Protein AF-A0A5B9PI38-F1 (afdb_monomer)

Mean predicted aligned error: 13.24 Å

pLDDT: mean 83.21, std 17.52, range [34.56, 98.12]

Structure (mmCIF, N/CA/C/O backbone):
data_AF-A0A5B9PI38-F1
#
_entry.id   AF-A0A5B9PI38-F1
#
loop_
_atom_site.group_PDB
_atom_site.id
_atom_site.type_symbol
_atom_site.label_atom_id
_atom_site.label_alt_id
_atom_site.label_comp_id
_atom_site.label_asym_id
_atom_site.label_entity_id
_atom_site.label_seq_id
_atom_site.pdbx_PDB_ins_code
_atom_site.Cartn_x
_atom_site.Cartn_y
_atom_site.Cartn_z
_atom_site.occupancy
_atom_site.B_iso_or_equiv
_atom_site.auth_seq_id
_atom_site.auth_comp_id
_atom_site.auth_asym_id
_atom_site.auth_atom_id
_atom_site.pdbx_PDB_model_num
ATOM 1 N N . MET A 1 1 ? -40.272 20.169 -59.880 1.00 41.62 1 MET A N 1
ATOM 2 C CA . MET A 1 1 ? -40.019 18.744 -60.187 1.00 41.62 1 MET A CA 1
ATOM 3 C C . MET A 1 1 ? -39.729 18.040 -58.874 1.00 41.62 1 MET A C 1
ATOM 5 O O . MET A 1 1 ? -38.670 18.257 -58.306 1.00 41.62 1 MET A O 1
ATOM 9 N N . GLY A 1 2 ? -40.727 17.345 -58.324 1.00 42.97 2 GLY A N 1
ATOM 10 C CA . GLY A 1 2 ? -40.654 16.730 -56.998 1.00 42.97 2 GLY A CA 1
ATOM 11 C C . GLY A 1 2 ? -40.039 15.335 -57.055 1.00 42.97 2 GLY A C 1
ATOM 12 O O . GLY A 1 2 ? -40.497 14.484 -57.812 1.00 42.97 2 GLY A O 1
ATOM 13 N N . THR A 1 3 ? -39.007 15.114 -56.249 1.00 54.34 3 THR A N 1
ATOM 14 C CA . THR A 1 3 ? -38.411 13.806 -55.970 1.00 54.34 3 THR A CA 1
ATOM 15 C C . THR A 1 3 ? -39.315 13.040 -55.002 1.00 54.34 3 THR A C 1
ATOM 17 O O . THR A 1 3 ? -39.410 13.400 -53.829 1.00 54.34 3 THR A O 1
ATOM 20 N N . SER A 1 4 ? -40.002 12.003 -55.485 1.00 50.06 4 SER A N 1
ATOM 21 C CA . SER A 1 4 ? -40.734 11.061 -54.633 1.00 50.06 4 SER A CA 1
ATOM 22 C C . SER A 1 4 ? -39.751 10.034 -54.074 1.00 50.06 4 SER A C 1
ATOM 24 O O . SER A 1 4 ? -39.164 9.239 -54.807 1.00 50.06 4 SER A O 1
ATOM 26 N N . SER A 1 5 ? -39.544 10.116 -52.763 1.00 52.62 5 SER A N 1
ATOM 27 C CA . SER A 1 5 ? -38.776 9.182 -51.951 1.00 52.62 5 SER A CA 1
ATOM 28 C C . SER A 1 5 ? -39.371 7.775 -52.037 1.00 52.62 5 SER A C 1
ATOM 30 O O . SER A 1 5 ? -40.488 7.535 -51.590 1.00 52.62 5 SER A O 1
ATOM 32 N N . SER A 1 6 ? -38.605 6.835 -52.587 1.00 53.75 6 SER A N 1
ATOM 33 C CA . SER A 1 6 ? -38.888 5.400 -52.511 1.00 53.75 6 SER A CA 1
ATOM 34 C C . SER A 1 6 ? -38.692 4.922 -51.068 1.00 53.75 6 SER A C 1
ATOM 36 O O . SER A 1 6 ? -37.575 4.609 -50.655 1.00 53.75 6 SER A O 1
ATOM 38 N N . GLU A 1 7 ? -39.774 4.871 -50.291 1.00 58.28 7 GLU A N 1
ATOM 39 C CA . GLU A 1 7 ? -39.815 4.177 -49.004 1.00 58.28 7 GLU A CA 1
ATOM 40 C C . GLU A 1 7 ? -39.503 2.685 -49.208 1.00 58.28 7 GLU A C 1
ATOM 42 O O . GLU A 1 7 ? -40.274 1.936 -49.808 1.00 58.28 7 GLU A O 1
ATOM 47 N N . ASN A 1 8 ? -38.354 2.238 -48.699 1.00 61.12 8 ASN A N 1
ATOM 48 C CA . ASN A 1 8 ? -37.943 0.835 -48.697 1.00 61.12 8 ASN A CA 1
ATOM 49 C C . ASN A 1 8 ? -38.864 0.003 -47.783 1.00 61.12 8 ASN A C 1
ATOM 51 O O . ASN A 1 8 ? -38.560 -0.247 -46.614 1.00 61.12 8 ASN A O 1
ATOM 55 N N . ALA A 1 9 ? -40.007 -0.441 -48.307 1.00 73.62 9 ALA A N 1
ATOM 56 C CA . ALA A 1 9 ? -40.928 -1.323 -47.604 1.00 73.62 9 ALA A CA 1
ATOM 57 C C . ALA A 1 9 ? -40.319 -2.732 -47.460 1.00 73.62 9 ALA A C 1
ATOM 59 O O . ALA A 1 9 ? -40.432 -3.584 -48.339 1.00 73.62 9 ALA A O 1
ATOM 60 N N . ILE A 1 10 ? -39.665 -2.986 -46.323 1.00 77.44 10 ILE A N 1
ATOM 61 C CA . ILE A 1 10 ? -39.120 -4.302 -45.954 1.00 77.44 10 ILE A CA 1
ATOM 62 C C . ILE A 1 10 ? -40.232 -5.363 -46.057 1.00 77.44 10 ILE A C 1
ATOM 64 O O . ILE A 1 10 ? -41.288 -5.237 -45.425 1.00 77.44 10 ILE A O 1
ATOM 68 N N . SER A 1 11 ? -39.994 -6.426 -46.828 1.00 85.94 11 SER A N 1
ATOM 69 C CA . SER A 1 11 ? -40.981 -7.483 -47.067 1.00 85.94 11 SER A CA 1
ATOM 70 C C . SER A 1 11 ? -41.353 -8.231 -45.773 1.00 85.94 11 SER A C 1
ATOM 72 O O . SER A 1 11 ? -40.531 -8.429 -44.875 1.00 85.94 11 SER A O 1
ATOM 74 N N . LYS A 1 12 ? -42.615 -8.676 -45.660 1.00 89.19 12 LYS A N 1
ATOM 75 C CA . LYS A 1 12 ? -43.117 -9.465 -44.513 1.00 89.19 12 LYS A CA 1
ATOM 76 C C . LYS A 1 12 ? -42.230 -10.671 -44.134 1.00 89.19 12 LYS A C 1
ATOM 78 O O . LYS A 1 12 ? -42.013 -10.851 -42.935 1.00 89.19 12 LYS A O 1
ATOM 83 N N . PRO A 1 13 ? -41.708 -11.493 -45.073 1.00 90.19 13 PRO A N 1
ATOM 84 C CA . PRO A 1 13 ? -40.823 -12.599 -44.703 1.00 90.19 13 PRO A CA 1
ATOM 85 C C . PRO A 1 13 ? -39.489 -12.109 -44.129 1.00 90.19 13 PRO A C 1
ATOM 87 O O . PRO A 1 13 ? -39.033 -12.657 -43.129 1.00 90.19 13 PRO A O 1
ATOM 90 N N . LEU A 1 14 ? -38.910 -11.036 -44.676 1.00 89.88 14 LEU A N 1
ATOM 91 C CA . LEU A 1 14 ? -37.656 -10.469 -44.175 1.00 89.88 14 LEU A CA 1
ATOM 92 C C . LEU A 1 14 ? -37.810 -9.911 -42.753 1.00 89.88 14 LEU A C 1
ATOM 94 O O . LEU A 1 14 ? -36.950 -10.145 -41.906 1.00 89.88 14 LEU A O 1
ATOM 98 N N . LYS A 1 15 ? -38.942 -9.258 -42.451 1.00 89.50 15 LYS A N 1
ATOM 99 C CA . LYS A 1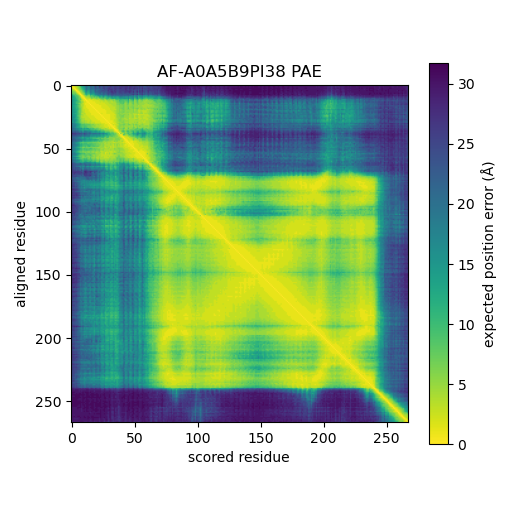 15 ? -39.264 -8.815 -41.082 1.00 89.50 15 LYS A CA 1
ATOM 100 C C . LYS A 1 15 ? -39.306 -9.984 -40.096 1.00 89.50 15 LYS A C 1
ATOM 102 O O . LYS A 1 15 ? -38.756 -9.867 -39.009 1.00 89.50 15 LYS A O 1
ATOM 107 N N . ARG A 1 16 ? -39.908 -11.118 -40.475 1.00 93.50 16 ARG A N 1
ATOM 108 C CA . ARG A 1 16 ? -39.958 -12.315 -39.614 1.00 93.50 16 ARG A CA 1
ATOM 109 C C . ARG A 1 16 ? -38.569 -12.875 -39.338 1.00 93.50 16 ARG A C 1
ATOM 111 O O . ARG A 1 16 ? -38.272 -13.164 -38.186 1.00 93.50 16 ARG A O 1
ATOM 118 N N . VAL A 1 17 ? -37.723 -12.981 -40.365 1.00 94.31 17 VAL A N 1
ATOM 119 C CA . VAL A 1 17 ? -36.338 -13.449 -40.202 1.00 94.31 17 VAL A CA 1
ATOM 120 C C . VAL A 1 17 ? -35.583 -12.539 -39.236 1.00 94.31 17 VAL A C 1
ATOM 122 O O . VAL A 1 17 ? -35.032 -13.030 -38.257 1.00 94.31 17 VAL A O 1
ATOM 125 N N . LEU A 1 18 ? -35.644 -11.219 -39.440 1.00 93.31 18 LEU A N 1
ATOM 126 C CA . LEU A 1 18 ? -35.002 -10.241 -38.556 1.00 93.31 18 LEU A CA 1
ATOM 127 C C . LEU A 1 18 ? -35.501 -10.344 -37.108 1.00 93.31 18 LEU A C 1
ATOM 129 O O . LEU A 1 18 ? -34.689 -10.372 -36.185 1.00 93.31 18 LEU A O 1
ATOM 133 N N . SER A 1 19 ? -36.816 -10.446 -36.893 1.00 93.12 19 SER A N 1
ATOM 134 C CA . SER A 1 19 ? -37.391 -10.608 -35.553 1.00 93.12 19 SER A CA 1
ATOM 135 C C . SER A 1 19 ? -36.956 -11.915 -34.886 1.00 93.12 19 SER A C 1
ATOM 137 O O . SER A 1 19 ? -36.623 -11.903 -33.703 1.00 93.12 19 SER A O 1
ATOM 139 N N . CYS A 1 20 ? -36.914 -13.028 -35.624 1.00 95.25 20 CYS A N 1
ATOM 140 C CA . CYS A 1 20 ? -36.436 -14.308 -35.102 1.00 95.25 20 CYS A CA 1
ATOM 141 C C . CYS A 1 20 ? -34.945 -14.256 -34.748 1.00 95.25 20 CYS A C 1
ATOM 143 O O . CYS A 1 20 ? -34.568 -14.711 -33.671 1.00 95.25 20 CYS A O 1
ATOM 145 N N . THR A 1 21 ? -34.105 -13.669 -35.605 1.00 93.56 21 THR A N 1
ATOM 146 C CA . THR A 1 21 ? -32.671 -13.497 -35.332 1.00 93.56 21 THR A CA 1
ATOM 147 C C . THR A 1 21 ? -32.439 -12.618 -34.105 1.00 93.56 21 THR A C 1
ATOM 149 O O . THR A 1 21 ? -31.635 -12.974 -33.246 1.00 93.56 21 THR A O 1
ATOM 152 N N . LEU A 1 22 ? -33.171 -11.507 -33.978 1.00 92.75 22 LEU A N 1
ATOM 153 C CA . LEU A 1 22 ? -33.072 -10.621 -32.819 1.00 92.75 22 LEU A CA 1
ATOM 154 C C . LEU A 1 22 ? -33.547 -11.312 -31.535 1.00 92.75 22 LEU A C 1
ATOM 156 O O . LEU A 1 22 ? -32.875 -11.228 -30.511 1.00 92.75 22 LEU A O 1
ATOM 160 N N . GLY A 1 23 ? -34.672 -12.030 -31.591 1.00 94.94 23 GLY A N 1
ATOM 161 C CA . GLY A 1 23 ? -35.183 -12.804 -30.460 1.00 94.94 23 GLY A CA 1
ATOM 162 C C . GLY A 1 23 ? -34.205 -13.889 -30.014 1.00 94.94 23 GLY A C 1
ATOM 163 O O . GLY A 1 23 ? -33.941 -14.026 -28.823 1.00 94.94 23 GLY A O 1
ATOM 164 N N . PHE A 1 24 ? -33.599 -14.603 -30.966 1.00 90.75 24 PHE A N 1
ATOM 165 C CA . PHE A 1 24 ? -32.550 -15.580 -30.685 1.00 90.75 24 PHE A CA 1
ATOM 166 C C . PHE A 1 24 ? -31.322 -14.929 -30.037 1.00 90.75 24 PHE A C 1
ATOM 168 O O . PHE A 1 24 ? -30.828 -15.424 -29.027 1.00 90.75 24 PHE A O 1
ATOM 175 N N . TYR A 1 25 ? -30.856 -13.795 -30.564 1.00 88.31 25 TYR A N 1
ATOM 176 C CA . TYR A 1 25 ? -29.731 -13.062 -29.984 1.00 88.31 25 TYR A CA 1
ATOM 177 C C . TYR A 1 25 ? -30.017 -12.609 -28.544 1.00 88.31 25 TYR A C 1
ATOM 179 O O . TYR A 1 25 ? -29.202 -12.848 -27.655 1.00 88.31 25 TYR A O 1
ATOM 187 N N . LEU A 1 26 ? -31.193 -12.022 -28.288 1.00 89.94 26 LEU A N 1
ATOM 188 C CA . LEU A 1 26 ? -31.617 -11.612 -26.944 1.00 89.94 26 LEU A CA 1
ATOM 189 C C . LEU A 1 26 ? -31.713 -12.804 -25.985 1.00 89.94 26 LEU A C 1
ATOM 191 O O . LEU A 1 26 ? -31.271 -12.714 -24.841 1.00 89.94 26 LEU A O 1
ATOM 195 N N . PHE A 1 27 ? -32.238 -13.935 -26.456 1.00 88.75 27 PHE A N 1
ATOM 196 C CA . PHE A 1 27 ? -32.303 -15.168 -25.677 1.00 88.75 27 PHE A CA 1
ATOM 197 C C . PHE A 1 27 ? -30.905 -15.657 -25.269 1.00 88.75 27 PHE A C 1
ATOM 199 O O . PHE A 1 27 ? -30.667 -15.939 -24.095 1.00 88.75 27 PHE A O 1
ATOM 206 N N . VAL A 1 28 ? -29.949 -15.682 -26.204 1.00 85.00 28 VAL A N 1
ATOM 207 C CA . VAL A 1 28 ? -28.549 -16.044 -25.921 1.00 85.00 28 VAL A CA 1
ATOM 208 C C . VAL A 1 28 ? -27.887 -15.042 -24.965 1.00 85.00 28 VAL A C 1
ATOM 210 O O . VAL A 1 28 ? -27.116 -15.441 -24.087 1.00 85.00 28 VAL A O 1
ATOM 213 N N . LEU A 1 29 ? -28.198 -13.752 -25.102 1.00 84.00 29 LEU A N 1
ATOM 214 C CA . LEU A 1 29 ? -27.681 -12.689 -24.241 1.00 84.00 29 LEU A CA 1
ATOM 215 C C . LEU A 1 29 ? -28.144 -12.853 -22.784 1.00 84.00 29 LEU A C 1
ATOM 217 O O . LEU A 1 29 ? -27.328 -12.708 -21.879 1.00 84.00 29 LEU A O 1
ATOM 221 N N . ILE A 1 30 ? -29.406 -13.232 -22.553 1.00 84.69 30 ILE A N 1
ATOM 222 C CA . ILE A 1 30 ? -29.954 -13.508 -21.210 1.00 84.69 30 ILE A CA 1
ATOM 223 C C . ILE A 1 30 ? -29.418 -14.829 -20.639 1.00 84.69 30 ILE A C 1
ATOM 225 O O . ILE A 1 30 ? -29.114 -14.921 -19.447 1.00 84.69 30 ILE A O 1
ATOM 229 N N . LEU A 1 31 ? -29.264 -15.857 -21.479 1.00 82.19 31 LEU A N 1
ATOM 230 C CA . LEU A 1 31 ? -28.760 -17.164 -21.048 1.00 82.19 31 LEU A CA 1
ATOM 231 C C . LEU A 1 31 ? -27.308 -17.133 -20.570 1.00 82.19 31 LEU A C 1
ATOM 233 O O . LEU A 1 31 ? -26.933 -17.943 -19.726 1.00 82.19 31 LEU A O 1
ATOM 237 N N . GLY A 1 32 ? -26.498 -16.208 -21.082 1.00 76.81 32 GLY A N 1
ATOM 238 C CA . GLY A 1 32 ? -25.101 -16.054 -20.680 1.00 76.81 32 GLY A CA 1
ATOM 239 C C . GLY A 1 32 ? -24.921 -15.899 -19.172 1.00 76.81 32 GLY A C 1
ATOM 240 O O . GLY A 1 32 ? -24.351 -16.794 -18.544 1.00 76.81 32 GLY A O 1
ATOM 241 N N . PRO A 1 33 ? -25.442 -14.811 -18.573 1.00 73.38 33 PRO A N 1
ATOM 242 C CA . PRO A 1 33 ? -25.420 -14.601 -17.128 1.00 73.38 33 PRO A CA 1
ATOM 243 C C . PRO A 1 33 ? -26.024 -15.760 -16.325 1.00 73.38 33 PRO A C 1
ATOM 245 O O . PRO A 1 33 ? -25.473 -16.131 -15.293 1.00 73.38 33 PRO A O 1
ATOM 248 N N . LEU A 1 34 ? -27.111 -16.370 -16.813 1.00 73.69 34 LEU A N 1
ATOM 249 C CA . LEU A 1 34 ? -27.779 -17.497 -16.146 1.00 73.69 34 LEU A CA 1
ATOM 250 C C . LEU A 1 34 ? -26.961 -18.797 -16.170 1.00 73.69 34 LEU A C 1
ATOM 252 O O . LEU A 1 34 ? -27.129 -19.643 -15.298 1.00 73.69 34 LEU A O 1
ATOM 256 N N . SER A 1 35 ? -26.078 -18.967 -17.154 1.00 70.56 35 SER A N 1
ATOM 257 C CA . SER A 1 35 ? -25.184 -20.127 -17.260 1.00 70.56 35 SER A CA 1
ATOM 258 C C . SER A 1 35 ? -23.919 -20.011 -16.399 1.00 70.56 35 SER A C 1
ATOM 260 O O . SER A 1 35 ? -23.109 -20.936 -16.371 1.00 70.56 35 SER A O 1
ATOM 262 N N . ASN A 1 36 ? -23.735 -18.891 -15.691 1.00 68.88 36 ASN A N 1
ATOM 263 C CA . ASN A 1 36 ? -22.571 -18.665 -14.844 1.00 68.88 36 ASN A CA 1
ATOM 264 C C . ASN A 1 36 ? -22.614 -19.574 -13.595 1.00 68.88 36 ASN A C 1
ATOM 266 O O . ASN A 1 36 ? -23.593 -19.520 -12.846 1.00 68.88 36 ASN A O 1
ATOM 270 N N . PRO A 1 37 ? -21.565 -20.370 -13.308 1.00 61.88 37 PRO A N 1
ATOM 271 C CA . PRO A 1 37 ? -21.565 -21.352 -12.216 1.00 61.88 37 PRO A CA 1
ATOM 272 C C . PRO A 1 37 ? -21.645 -20.789 -10.787 1.00 61.88 37 PRO A C 1
ATOM 274 O O . PRO A 1 37 ? -21.687 -21.568 -9.841 1.00 61.88 37 PRO A O 1
ATOM 277 N N . VAL A 1 38 ? -21.698 -19.467 -10.599 1.00 58.19 38 VAL A N 1
ATOM 278 C CA . VAL A 1 38 ? -21.694 -18.815 -9.274 1.00 58.19 38 VAL A CA 1
ATOM 279 C C . VAL A 1 38 ? -22.973 -19.096 -8.459 1.00 58.19 38 VAL A C 1
ATOM 281 O O . VAL A 1 38 ? -22.940 -19.010 -7.238 1.00 58.19 38 VAL A O 1
ATOM 284 N N . GLY A 1 39 ? -24.095 -19.448 -9.104 1.00 58.12 39 GLY A N 1
ATOM 285 C CA . GLY A 1 39 ? -25.385 -19.657 -8.425 1.00 58.12 39 GLY A CA 1
ATOM 286 C C . GLY A 1 39 ? -25.700 -21.103 -8.006 1.00 58.12 39 GLY A C 1
ATOM 287 O O . GLY A 1 39 ? -26.134 -21.323 -6.879 1.00 58.12 39 GLY A O 1
ATOM 288 N N . SER A 1 40 ? -25.528 -22.096 -8.898 1.00 60.88 40 SER A N 1
ATOM 289 C CA . SER A 1 40 ? -25.737 -23.532 -8.598 1.00 60.88 40 SER A CA 1
ATOM 290 C C . SER A 1 40 ? -25.124 -24.455 -9.660 1.00 60.88 40 SER A C 1
ATOM 292 O O . SER A 1 40 ? -25.392 -24.313 -10.853 1.00 60.88 40 SER A O 1
ATOM 294 N N . GLU A 1 41 ? -24.317 -25.438 -9.262 1.00 62.41 41 GLU A N 1
ATOM 295 C CA . GLU A 1 41 ? -23.576 -26.284 -10.212 1.00 62.41 41 GLU A CA 1
ATOM 296 C C . GLU A 1 41 ? -24.480 -27.243 -11.014 1.00 62.41 41 GLU A C 1
ATOM 298 O O . GLU A 1 41 ? -24.218 -27.524 -12.184 1.00 62.41 41 GLU A O 1
ATOM 303 N N . SER A 1 42 ? -25.586 -27.705 -10.423 1.00 73.00 42 SER A N 1
ATOM 304 C CA . SER A 1 42 ? -26.501 -28.682 -11.031 1.00 73.00 42 SER A CA 1
ATOM 305 C C . SER A 1 42 ? -27.304 -28.125 -12.211 1.00 73.00 42 SER A C 1
ATOM 307 O O . SER A 1 42 ? -27.538 -28.844 -13.182 1.00 73.00 42 SER A O 1
ATOM 309 N N . LEU A 1 43 ? -27.695 -26.847 -12.164 1.00 65.31 43 LEU A N 1
ATOM 310 C CA . LEU A 1 43 ? -28.482 -26.201 -13.220 1.00 65.31 43 LEU A CA 1
ATOM 311 C C . LEU A 1 43 ? -27.601 -25.496 -14.257 1.00 65.31 43 LEU A C 1
ATOM 313 O O . LEU A 1 43 ? -27.876 -25.533 -15.457 1.00 65.31 43 LEU A O 1
ATOM 317 N N . THR A 1 44 ? -26.528 -24.854 -13.803 1.00 73.94 44 THR A N 1
ATOM 318 C CA . THR A 1 44 ? -25.702 -23.991 -14.659 1.00 73.94 44 THR A CA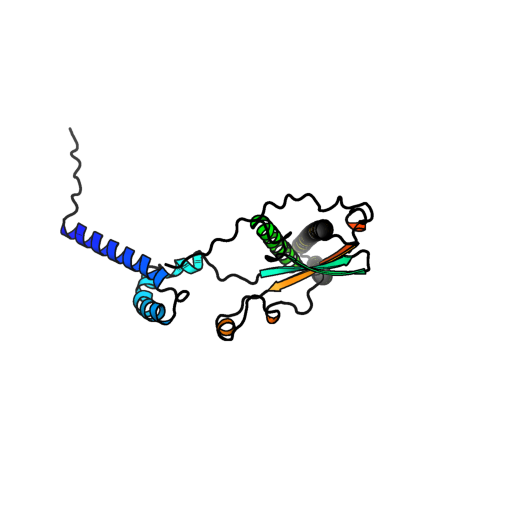 1
ATOM 319 C C . THR A 1 44 ? -24.760 -24.795 -15.552 1.00 73.94 44 THR A C 1
ATOM 321 O O . THR A 1 44 ? -24.526 -24.408 -16.694 1.00 73.94 44 THR A O 1
ATOM 324 N N . ARG A 1 45 ? -24.266 -25.956 -15.100 1.00 74.25 45 ARG A N 1
ATOM 325 C CA . ARG A 1 45 ? -23.267 -26.760 -15.825 1.00 74.25 45 ARG A CA 1
ATOM 326 C C . ARG A 1 45 ? -23.797 -27.383 -17.132 1.00 74.25 45 ARG A C 1
ATOM 328 O O . ARG A 1 45 ? -23.100 -27.273 -18.146 1.00 74.25 45 ARG A O 1
ATOM 335 N N . PRO A 1 46 ? -25.013 -27.971 -17.193 1.00 81.81 46 PRO A N 1
ATOM 336 C CA . PRO A 1 46 ? -25.601 -28.428 -18.459 1.00 81.81 46 PRO A CA 1
ATOM 337 C C . PRO A 1 46 ? -25.899 -27.271 -19.420 1.00 81.81 46 PRO A C 1
ATOM 339 O O . PRO A 1 46 ? -25.654 -27.371 -20.627 1.00 81.81 46 PRO A O 1
ATOM 342 N N . LEU A 1 47 ? -26.386 -26.151 -18.879 1.00 76.88 47 LEU A N 1
ATOM 343 C CA . LEU A 1 47 ? -26.720 -24.956 -19.647 1.00 76.88 47 LEU A CA 1
ATOM 344 C C . LEU A 1 47 ? -25.466 -24.324 -20.267 1.00 76.88 47 LEU A C 1
ATOM 346 O O . LEU A 1 47 ? -25.432 -24.072 -21.470 1.00 76.88 47 LEU A O 1
ATOM 350 N N . ALA A 1 48 ? -24.397 -24.176 -19.483 1.00 76.56 48 ALA A N 1
ATOM 351 C CA . ALA A 1 48 ? -23.102 -23.674 -19.931 1.00 76.56 48 ALA A CA 1
ATOM 352 C C . ALA A 1 48 ? -22.475 -24.566 -21.012 1.00 76.56 48 ALA A C 1
ATOM 354 O O . ALA A 1 48 ? -21.945 -24.059 -22.000 1.00 76.56 48 ALA A O 1
ATOM 355 N N . LYS A 1 49 ? -22.579 -25.898 -20.880 1.00 82.81 49 LYS A N 1
ATOM 356 C CA . LYS A 1 49 ? -22.082 -26.841 -21.898 1.00 82.81 49 LYS A CA 1
ATOM 357 C C . LYS A 1 49 ? -22.811 -26.679 -23.235 1.00 82.81 49 LYS A C 1
ATOM 359 O O . LYS A 1 49 ? -22.185 -26.779 -24.288 1.00 82.81 49 LYS A O 1
ATOM 364 N N . THR A 1 50 ? -24.115 -26.416 -23.182 1.00 84.19 50 THR A N 1
ATOM 365 C CA . THR A 1 50 ? -24.980 -26.316 -24.366 1.00 84.19 50 THR A CA 1
ATOM 366 C C . THR A 1 50 ? -24.840 -24.957 -25.057 1.00 84.19 50 THR A C 1
ATOM 368 O O . THR A 1 50 ? -24.710 -24.886 -26.276 1.00 84.19 50 THR A O 1
ATOM 371 N N . VAL A 1 51 ? -24.818 -23.870 -24.282 1.00 82.62 51 VAL A N 1
ATOM 372 C CA . VAL A 1 51 ? -24.802 -22.484 -24.786 1.00 82.62 51 VAL A CA 1
ATOM 373 C C . VAL A 1 51 ? -23.375 -21.983 -25.060 1.00 82.62 51 VAL A C 1
ATOM 375 O O . VAL A 1 51 ? -23.172 -21.095 -25.889 1.00 82.62 51 VAL A O 1
ATOM 378 N N . GLY A 1 52 ? -22.363 -22.583 -24.427 1.00 81.00 52 GLY A N 1
ATOM 379 C CA . GLY A 1 52 ? -20.960 -22.166 -24.491 1.00 81.00 52 GLY A CA 1
ATOM 380 C C . GLY A 1 52 ? -20.356 -22.026 -25.899 1.00 81.00 52 GLY A C 1
ATOM 381 O O . GLY A 1 52 ? -19.621 -21.065 -26.133 1.00 81.00 52 GLY A O 1
ATOM 382 N N . PRO A 1 53 ? -20.619 -22.923 -26.871 1.00 86.44 53 PRO A N 1
ATOM 383 C CA . PRO A 1 53 ? -20.152 -22.740 -28.249 1.00 86.44 53 PRO A CA 1
ATOM 384 C C . PRO A 1 53 ? -20.720 -21.478 -28.917 1.00 86.44 53 PRO A C 1
ATOM 386 O O . PRO A 1 53 ? -19.967 -20.726 -29.531 1.00 86.44 53 PRO A O 1
ATOM 389 N N . ILE A 1 54 ? -22.018 -21.209 -28.738 1.00 84.50 54 ILE A N 1
ATOM 390 C CA . ILE A 1 54 ? -22.703 -20.040 -29.316 1.00 84.50 54 ILE A CA 1
ATOM 391 C C . ILE A 1 54 ? -22.196 -18.755 -28.653 1.00 84.50 54 ILE A C 1
ATOM 393 O O . ILE A 1 54 ? -21.893 -17.777 -29.332 1.00 84.50 54 ILE A O 1
ATOM 397 N N . HIS A 1 55 ? -22.026 -18.776 -27.330 1.00 81.50 55 HIS A N 1
ATOM 398 C CA . HIS A 1 55 ? -21.472 -17.657 -26.563 1.00 81.50 55 HIS A CA 1
ATOM 399 C C . HIS A 1 55 ? -20.057 -17.276 -27.000 1.00 81.50 55 HIS A C 1
ATOM 401 O O . HIS A 1 55 ? -19.744 -16.090 -27.092 1.00 81.50 55 HIS A O 1
ATOM 407 N N . ARG A 1 56 ? -19.215 -18.269 -27.310 1.00 82.50 56 ARG A N 1
ATOM 408 C CA . ARG A 1 56 ? -17.866 -18.043 -27.848 1.00 82.50 56 ARG A CA 1
ATOM 409 C C . ARG A 1 56 ? -17.903 -17.484 -29.267 1.00 82.50 56 ARG A C 1
ATOM 411 O O . ARG A 1 56 ? -17.182 -16.533 -29.544 1.00 82.50 56 ARG A O 1
ATOM 418 N N . ALA A 1 57 ? -18.762 -18.024 -30.132 1.00 85.69 57 ALA A N 1
ATOM 419 C CA . ALA A 1 57 ? -18.908 -17.551 -31.508 1.00 85.69 57 ALA A CA 1
ATOM 420 C C . ALA A 1 57 ? -19.408 -16.096 -31.588 1.00 85.69 57 ALA A C 1
ATOM 422 O O . ALA A 1 57 ? -18.952 -15.339 -32.437 1.00 85.69 57 ALA A O 1
ATOM 423 N N . LEU A 1 58 ? -20.307 -15.696 -30.682 1.00 85.00 58 LEU A N 1
ATOM 424 C CA . LEU A 1 58 ? -20.850 -14.333 -30.599 1.00 85.00 58 LEU A CA 1
ATOM 425 C C . LEU A 1 58 ? -20.045 -13.399 -29.681 1.00 85.00 58 LEU A C 1
ATOM 427 O O . LEU A 1 58 ? -20.440 -12.255 -29.480 1.00 85.00 58 LEU A O 1
ATOM 431 N N . PHE A 1 59 ? -18.942 -13.877 -29.098 1.00 77.56 59 PHE A N 1
ATOM 432 C CA . PHE A 1 59 ? -18.105 -13.117 -28.164 1.00 77.56 59 PHE A CA 1
ATOM 433 C C . PHE A 1 59 ? -18.848 -12.602 -26.905 1.00 77.56 59 PHE A C 1
ATOM 435 O O . PHE A 1 59 ? -18.422 -11.645 -26.260 1.00 77.56 59 PHE A O 1
ATOM 442 N N . LEU A 1 60 ? -19.938 -13.265 -26.501 1.00 76.94 60 LEU A N 1
ATOM 443 C CA . LEU A 1 60 ? -20.797 -12.868 -25.371 1.00 76.94 60 LEU A CA 1
ATOM 444 C C . LEU A 1 60 ? -20.310 -13.395 -24.005 1.00 76.94 60 LEU A C 1
ATOM 446 O O . LEU A 1 60 ? -20.769 -12.932 -22.963 1.00 76.94 60 LEU A O 1
ATOM 450 N N . GLY A 1 61 ? -19.344 -14.319 -23.989 1.00 68.88 61 GLY A N 1
ATOM 451 C CA . GLY A 1 61 ? -18.846 -14.979 -22.771 1.00 68.88 61 GLY A CA 1
ATOM 452 C C . GLY A 1 61 ? -17.957 -14.129 -21.848 1.00 68.88 61 GLY A C 1
ATOM 453 O O . GLY A 1 61 ? -17.459 -14.638 -20.847 1.00 68.88 61 GLY A O 1
ATOM 454 N N . HIS A 1 62 ? -17.728 -12.851 -22.164 1.00 63.50 62 HIS A N 1
ATOM 455 C CA . HIS A 1 62 ? -16.781 -11.985 -21.444 1.00 63.50 62 HIS A CA 1
ATOM 456 C C . HIS A 1 62 ? -17.439 -11.124 -20.356 1.00 63.50 62 HIS A C 1
ATOM 458 O O . HIS A 1 62 ? -16.741 -10.613 -19.482 1.00 63.50 62 HIS A O 1
ATOM 464 N N . GLY A 1 63 ? -18.770 -10.967 -20.384 1.00 58.56 63 GLY A N 1
ATOM 465 C CA . GLY A 1 63 ? -19.479 -9.950 -19.597 1.00 58.56 63 GLY A CA 1
ATOM 466 C C . GLY A 1 63 ? -19.218 -10.020 -18.090 1.00 58.56 63 GLY A C 1
ATOM 467 O O . GLY A 1 63 ? -18.967 -8.997 -17.467 1.00 58.56 63 GLY A O 1
ATOM 468 N N . TYR A 1 64 ? -19.185 -11.214 -17.493 1.00 53.53 64 TYR A N 1
ATOM 469 C CA . TYR A 1 64 ? -18.996 -11.335 -16.042 1.00 53.53 64 TYR A CA 1
ATOM 470 C C . TYR A 1 64 ? -17.560 -11.015 -15.581 1.00 53.53 64 TYR A C 1
ATOM 472 O O . TYR A 1 64 ? -17.384 -10.339 -14.571 1.00 53.53 64 TYR A O 1
ATOM 480 N N . ARG A 1 65 ? -1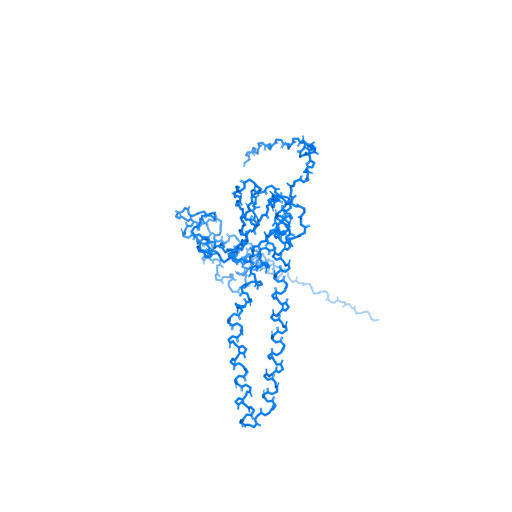6.527 -11.404 -16.350 1.00 53.75 65 ARG A N 1
ATOM 481 C CA . ARG A 1 65 ? -15.126 -11.045 -16.033 1.00 53.75 65 ARG A CA 1
ATOM 482 C C . ARG A 1 65 ? -14.860 -9.543 -16.168 1.00 53.75 65 ARG A C 1
ATOM 484 O O . ARG A 1 65 ? -13.929 -9.055 -15.540 1.00 53.75 65 ARG A O 1
ATOM 491 N N . PHE A 1 66 ? -15.663 -8.826 -16.959 1.00 54.16 66 PHE A N 1
ATOM 492 C CA . PHE A 1 66 ? -15.568 -7.370 -17.095 1.00 54.16 66 PHE A CA 1
ATOM 493 C C . PHE A 1 66 ? -16.088 -6.612 -15.865 1.00 54.16 66 PHE A C 1
ATOM 495 O O . PHE A 1 66 ? -15.528 -5.574 -15.529 1.00 54.16 66 PHE A O 1
ATOM 502 N N . PHE A 1 67 ? -17.130 -7.112 -15.188 1.00 55.69 67 PHE A N 1
ATOM 503 C CA . PHE A 1 67 ? -17.767 -6.400 -14.065 1.00 55.69 67 PHE A CA 1
ATOM 504 C C . PHE A 1 67 ? -17.338 -6.891 -12.679 1.00 55.69 67 PHE A C 1
ATOM 506 O O . PHE A 1 67 ? -17.521 -6.175 -11.698 1.00 55.69 67 PHE A O 1
ATOM 513 N N . ALA A 1 68 ? -16.752 -8.084 -12.592 1.00 59.97 68 ALA A N 1
ATOM 514 C CA . ALA A 1 68 ? -16.158 -8.612 -11.372 1.00 59.97 68 ALA A CA 1
ATOM 515 C C . ALA A 1 68 ? -14.852 -9.340 -11.726 1.00 59.97 68 ALA A C 1
ATOM 517 O O . ALA A 1 68 ? -14.834 -10.575 -11.778 1.00 59.97 68 ALA A O 1
ATOM 518 N N . PRO A 1 69 ? -13.757 -8.608 -12.030 1.00 57.50 69 PRO A N 1
ATOM 519 C CA . PRO A 1 69 ? -12.440 -9.231 -12.045 1.00 57.50 69 PRO A CA 1
ATOM 520 C C . PRO A 1 69 ? -12.246 -9.969 -10.718 1.00 57.50 69 PRO A C 1
ATOM 522 O O . PRO A 1 69 ? -12.724 -9.501 -9.682 1.00 57.50 69 PRO A O 1
ATOM 525 N N . ASN A 1 70 ? -11.606 -11.143 -10.765 1.00 61.06 70 ASN A N 1
ATOM 526 C CA . ASN A 1 70 ? -11.328 -11.917 -9.557 1.00 61.06 70 ASN A CA 1
ATOM 527 C C . ASN A 1 70 ? -10.700 -10.970 -8.530 1.00 61.06 70 ASN A C 1
ATOM 529 O O . ASN A 1 70 ? -9.660 -10.385 -8.850 1.00 61.06 70 ASN A O 1
ATOM 533 N N . PRO A 1 71 ? -11.340 -10.761 -7.365 1.00 72.00 71 PRO A N 1
ATOM 534 C CA . PRO A 1 71 ? -10.798 -9.844 -6.386 1.00 72.00 71 PRO A CA 1
ATOM 535 C C . PRO A 1 71 ? -9.398 -10.334 -6.021 1.00 72.00 71 PRO A C 1
ATOM 537 O O . PRO A 1 71 ? -9.183 -11.533 -5.831 1.00 72.00 71 PRO A O 1
ATOM 540 N N . GLY A 1 72 ? -8.440 -9.413 -6.033 1.00 76.75 72 GLY A N 1
ATOM 541 C CA . GLY A 1 72 ? -7.104 -9.692 -5.534 1.00 76.75 72 GLY A CA 1
ATOM 542 C C . GLY A 1 72 ? -7.113 -9.807 -4.008 1.00 76.75 72 GLY A C 1
ATOM 543 O O . GLY A 1 72 ? -8.139 -9.540 -3.372 1.00 76.75 72 GLY A O 1
ATOM 544 N N . PRO A 1 73 ? -5.977 -10.189 -3.417 1.00 87.12 73 PRO A N 1
ATOM 545 C CA . PRO A 1 73 ? -5.771 -10.100 -1.979 1.00 87.12 73 PRO A CA 1
ATOM 546 C C . PRO A 1 73 ? -6.071 -8.689 -1.454 1.00 87.12 73 PRO A C 1
ATOM 548 O O . PRO A 1 73 ? -5.943 -7.703 -2.180 1.00 87.12 73 PRO A O 1
ATOM 551 N N . SER A 1 74 ? -6.511 -8.596 -0.201 1.00 89.12 74 SER A N 1
ATOM 552 C CA . SER A 1 74 ? -6.805 -7.311 0.446 1.00 89.12 74 SER A CA 1
ATOM 553 C C . SER A 1 74 ? -5.683 -6.904 1.387 1.00 89.12 74 SER A C 1
ATOM 555 O O . SER A 1 74 ? -5.190 -7.754 2.133 1.00 89.12 74 SER A O 1
ATOM 557 N N . HIS A 1 75 ? -5.354 -5.617 1.441 1.00 93.50 75 HIS A N 1
ATOM 558 C CA . HIS A 1 75 ? -4.260 -5.123 2.271 1.00 93.50 75 HIS A CA 1
ATOM 559 C C . HIS A 1 75 ? -4.768 -4.511 3.574 1.00 93.50 75 HIS A C 1
ATOM 561 O O . HIS A 1 75 ? -5.740 -3.750 3.610 1.00 93.50 75 HIS A O 1
ATOM 567 N N . LEU A 1 76 ? -4.097 -4.864 4.664 1.00 94.25 76 LEU A N 1
ATOM 568 C CA . LEU A 1 76 ? -4.445 -4.508 6.029 1.00 94.25 76 LEU A CA 1
ATOM 569 C C . LEU A 1 76 ? -3.265 -3.789 6.673 1.00 94.25 76 LEU A C 1
ATOM 571 O O . LEU A 1 76 ? -2.131 -4.250 6.570 1.00 94.25 76 LEU A O 1
ATOM 575 N N . VAL A 1 77 ? -3.537 -2.712 7.404 1.00 95.44 77 VAL A N 1
ATOM 576 C CA . VAL A 1 77 ? -2.569 -2.143 8.345 1.00 95.44 77 VAL A CA 1
ATOM 577 C C . VAL A 1 77 ? -2.981 -2.575 9.744 1.00 95.44 77 VAL A C 1
ATOM 579 O O . VAL A 1 77 ? -4.044 -2.194 10.226 1.00 95.44 77 VAL A O 1
ATOM 582 N N . GLU A 1 78 ? -2.162 -3.397 10.387 1.00 95.62 78 GLU A N 1
ATOM 583 C CA . GLU A 1 78 ? -2.323 -3.750 11.795 1.00 95.62 78 GLU A CA 1
ATOM 584 C C . GLU A 1 78 ? -1.652 -2.693 12.663 1.00 95.62 78 GLU A C 1
ATOM 586 O O . GLU A 1 78 ? -0.610 -2.144 12.303 1.00 95.62 78 GLU A O 1
ATOM 591 N N . PHE A 1 79 ? -2.234 -2.421 13.824 1.00 96.31 79 PHE A N 1
ATOM 592 C CA . PHE A 1 79 ? -1.672 -1.478 14.774 1.00 96.31 79 PHE A CA 1
ATOM 593 C C . PHE A 1 79 ? -1.659 -2.037 16.191 1.00 96.31 79 PHE A C 1
ATOM 595 O O . PHE A 1 79 ? -2.533 -2.810 16.592 1.00 96.31 79 PHE A O 1
ATOM 602 N N . GLN A 1 80 ? -0.657 -1.617 16.955 1.00 97.44 80 GLN A N 1
ATOM 603 C CA . GLN A 1 80 ? -0.553 -1.858 18.388 1.00 97.44 80 GLN A CA 1
ATOM 604 C C . GLN A 1 80 ? -0.365 -0.518 19.087 1.00 97.44 80 GLN A C 1
ATOM 606 O O . GLN A 1 80 ? 0.569 0.216 18.776 1.00 97.44 80 GLN A O 1
ATOM 611 N N . ILE A 1 81 ? -1.263 -0.191 20.008 1.00 97.06 81 ILE A N 1
ATOM 612 C CA . ILE A 1 81 ? -1.243 1.052 20.774 1.00 97.06 81 ILE A CA 1
ATOM 613 C C . ILE A 1 81 ? -0.898 0.722 22.218 1.00 97.06 81 ILE A C 1
ATOM 615 O O . ILE A 1 81 ? -1.595 -0.063 22.859 1.00 97.06 81 ILE A O 1
ATOM 619 N N . THR A 1 82 ? 0.163 1.337 22.733 1.00 97.31 82 THR A N 1
ATOM 620 C CA . THR A 1 82 ? 0.513 1.299 24.153 1.00 97.31 82 THR A CA 1
ATOM 621 C C . THR A 1 82 ? -0.180 2.451 24.870 1.00 97.31 82 THR A C 1
ATOM 623 O O . THR A 1 82 ? 0.028 3.623 24.544 1.00 97.31 82 THR A O 1
ATOM 626 N N . MET A 1 83 ? -1.003 2.119 25.855 1.00 95.38 83 MET A N 1
ATOM 627 C CA . MET A 1 83 ? -1.739 3.063 26.688 1.00 95.3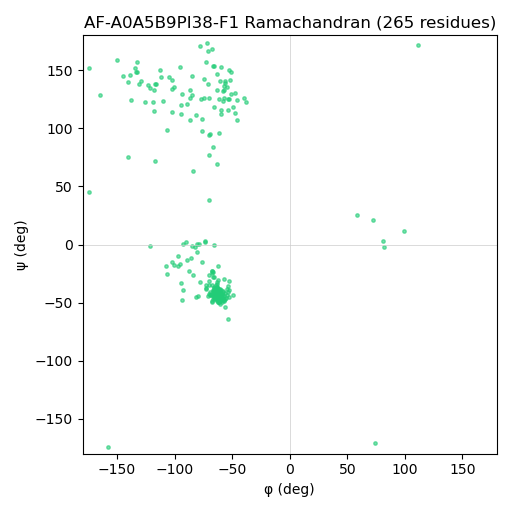8 83 MET A CA 1
ATOM 628 C C . MET A 1 83 ? -0.840 3.682 27.768 1.00 95.38 83 MET A C 1
ATOM 630 O O . MET A 1 83 ? 0.304 3.270 27.962 1.00 95.38 83 MET A O 1
ATOM 634 N N . ALA A 1 84 ? -1.337 4.704 28.470 1.00 92.94 84 ALA A N 1
ATOM 635 C CA . ALA A 1 84 ? -0.586 5.363 29.545 1.00 92.94 84 ALA A CA 1
ATOM 636 C C . ALA A 1 84 ? -0.344 4.446 30.760 1.00 92.94 84 ALA A C 1
ATOM 638 O O . ALA A 1 84 ? 0.659 4.595 31.451 1.00 92.94 84 ALA A O 1
ATOM 639 N N . ASP A 1 85 ? -1.233 3.477 30.987 1.00 92.88 85 ASP A N 1
ATOM 640 C CA . ASP A 1 85 ? -1.112 2.444 32.024 1.00 92.88 85 ASP A CA 1
ATOM 641 C C . ASP A 1 85 ? -0.189 1.276 31.617 1.00 92.88 85 ASP A C 1
ATOM 643 O O . ASP A 1 85 ? -0.002 0.332 32.382 1.00 92.88 85 ASP A O 1
ATOM 647 N N . GLY A 1 86 ? 0.393 1.329 30.413 1.00 93.88 86 GLY A N 1
ATOM 648 C CA . GLY A 1 86 ? 1.240 0.279 29.849 1.00 93.88 86 GLY A CA 1
ATOM 649 C C . GLY A 1 86 ? 0.478 -0.880 29.200 1.00 93.88 86 GLY A C 1
ATOM 650 O O . GLY A 1 86 ? 1.115 -1.767 28.630 1.00 93.88 86 GLY A O 1
ATOM 651 N N . SER A 1 87 ? -0.859 -0.886 29.234 1.00 95.50 87 SER A N 1
ATOM 652 C CA . SER A 1 87 ? -1.655 -1.877 28.506 1.00 95.50 87 SER A CA 1
ATOM 653 C C . SER A 1 87 ? -1.510 -1.700 26.990 1.00 95.50 87 SER A C 1
ATOM 655 O O . SER A 1 87 ? -1.195 -0.616 26.493 1.00 95.50 87 SER A O 1
ATOM 657 N N . VAL A 1 88 ? -1.707 -2.783 26.232 1.00 96.38 88 VAL A N 1
ATOM 658 C CA . VAL A 1 88 ? -1.573 -2.775 24.768 1.00 96.38 88 VAL A CA 1
ATOM 659 C C . VAL A 1 88 ? -2.898 -3.143 24.122 1.00 96.38 88 VAL A C 1
ATOM 661 O O . VAL A 1 88 ? -3.423 -4.233 24.345 1.00 96.38 88 VAL A O 1
ATOM 664 N N . THR A 1 89 ? -3.403 -2.253 23.273 1.00 94.12 89 THR A N 1
ATOM 665 C CA . THR A 1 89 ? -4.578 -2.499 22.431 1.00 94.12 89 THR A CA 1
ATOM 666 C C . THR A 1 89 ? -4.131 -2.792 21.008 1.00 94.12 89 THR A C 1
ATOM 668 O O . THR A 1 89 ? -3.286 -2.088 20.461 1.00 94.12 89 THR A O 1
ATOM 671 N N . LYS A 1 90 ? -4.693 -3.838 20.401 1.00 95.00 90 LYS A N 1
ATOM 672 C CA . LYS A 1 90 ? -4.403 -4.226 19.018 1.00 95.00 90 LYS A CA 1
ATOM 673 C C . LYS A 1 90 ? -5.627 -4.000 18.150 1.00 95.00 90 LYS A C 1
ATOM 675 O O . LYS A 1 90 ? -6.744 -4.256 18.589 1.00 95.00 90 LYS A O 1
ATOM 680 N N . GLY A 1 91 ? -5.402 -3.594 16.913 1.00 93.50 91 GLY A N 1
ATOM 681 C CA . GLY A 1 91 ? -6.456 -3.449 15.923 1.00 93.50 91 GLY A CA 1
ATOM 682 C C . GLY A 1 91 ? -5.902 -3.501 14.512 1.00 93.50 91 GLY A C 1
ATOM 683 O O . GLY A 1 91 ? -4.723 -3.788 14.290 1.00 93.50 91 GLY A O 1
ATOM 684 N N . ARG A 1 92 ? -6.776 -3.260 13.541 1.00 93.94 92 ARG A N 1
ATOM 685 C CA . ARG A 1 92 ? -6.418 -3.233 12.126 1.00 93.94 92 ARG A CA 1
ATOM 686 C C . ARG A 1 92 ? -7.316 -2.275 11.365 1.00 93.94 92 ARG A C 1
ATOM 688 O O . ARG A 1 92 ? -8.434 -2.006 11.785 1.00 93.94 92 ARG A O 1
ATOM 695 N N . ILE A 1 93 ? -6.837 -1.8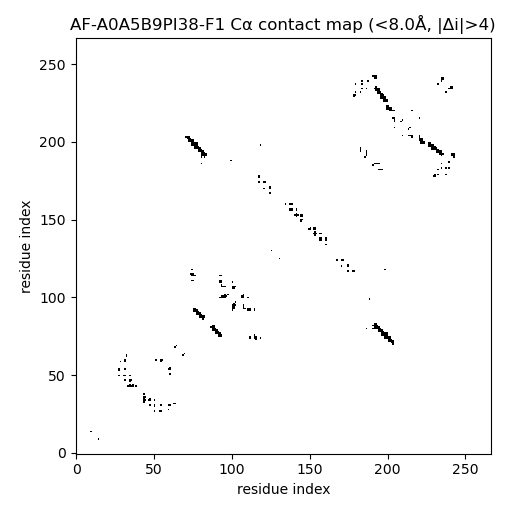26 10.217 1.00 94.12 93 ILE A N 1
ATOM 696 C CA . ILE A 1 93 ? -7.617 -1.080 9.240 1.00 94.12 93 ILE A CA 1
ATOM 697 C C . ILE A 1 93 ? -7.454 -1.713 7.850 1.00 94.12 93 ILE A C 1
ATOM 699 O O . ILE A 1 93 ? -6.350 -2.125 7.486 1.00 94.12 93 ILE A O 1
ATOM 703 N N . PRO A 1 94 ? -8.532 -1.782 7.060 1.00 92.44 94 PRO A N 1
ATOM 704 C CA . PRO A 1 94 ? -9.906 -1.496 7.462 1.00 92.44 94 PRO A CA 1
ATOM 705 C C . PRO A 1 94 ? -10.496 -2.631 8.321 1.00 92.44 94 PRO A C 1
ATOM 707 O O . PRO A 1 94 ? -10.283 -3.811 8.035 1.00 92.44 94 PRO A O 1
ATOM 710 N N . ASP A 1 95 ? -11.300 -2.285 9.326 1.00 90.00 95 ASP A N 1
ATOM 711 C CA . ASP A 1 95 ? -12.120 -3.244 10.073 1.00 90.00 95 ASP A CA 1
ATOM 712 C C . ASP A 1 95 ? -13.598 -2.853 9.966 1.00 90.00 95 ASP A C 1
ATOM 714 O O . ASP A 1 95 ? -13.940 -1.680 10.046 1.00 90.00 95 ASP A O 1
ATOM 718 N N . ARG A 1 96 ? -14.480 -3.824 9.703 1.00 84.50 96 ARG A N 1
ATOM 719 C CA . ARG A 1 96 ? -15.928 -3.575 9.589 1.00 84.50 96 ARG A CA 1
ATOM 720 C C . ARG A 1 96 ? -16.624 -3.568 10.939 1.00 84.50 96 ARG A C 1
ATOM 722 O O . ARG A 1 96 ? -17.684 -2.956 11.043 1.00 84.50 96 ARG A O 1
ATOM 729 N N . ASP A 1 97 ? -16.057 -4.274 11.909 1.00 85.62 97 ASP A N 1
ATOM 730 C CA . ASP A 1 97 ? -16.673 -4.480 13.218 1.00 85.62 97 ASP A CA 1
ATOM 731 C C . ASP A 1 97 ? -16.280 -3.365 14.202 1.00 85.62 97 ASP A C 1
ATOM 733 O O . ASP A 1 97 ? -16.914 -3.190 15.241 1.00 85.62 97 ASP A O 1
ATOM 737 N N . ASP A 1 98 ? -15.267 -2.570 13.855 1.00 84.06 98 ASP A N 1
ATOM 738 C CA . ASP A 1 98 ? -14.853 -1.397 14.612 1.00 84.06 98 ASP A CA 1
ATOM 739 C C . ASP A 1 98 ? -15.812 -0.218 14.360 1.00 84.06 98 ASP A C 1
ATOM 741 O O . ASP A 1 98 ? -16.043 0.197 13.224 1.00 84.06 98 ASP A O 1
ATOM 745 N N . ALA A 1 99 ? -16.372 0.352 15.428 1.00 77.44 99 ALA A N 1
ATOM 746 C CA . ALA A 1 99 ? -17.351 1.435 15.326 1.00 77.44 99 ALA A CA 1
ATOM 747 C C . ALA A 1 99 ? -16.766 2.754 14.782 1.00 77.44 99 ALA A C 1
ATOM 749 O O . ALA A 1 99 ? -17.510 3.579 14.256 1.00 77.44 99 ALA A O 1
ATOM 750 N N . THR A 1 100 ? -15.453 2.957 14.906 1.00 78.25 100 THR A N 1
ATOM 751 C CA . THR A 1 100 ? -14.752 4.189 14.516 1.00 78.25 100 THR A CA 1
ATOM 752 C C . THR A 1 100 ? -14.177 4.123 13.105 1.00 78.25 100 THR A C 1
ATOM 754 O O . THR A 1 100 ? -14.146 5.137 12.407 1.00 78.25 100 THR A O 1
ATOM 757 N N . THR A 1 101 ? -13.751 2.938 12.659 1.00 80.38 101 THR A N 1
ATOM 758 C CA . THR A 1 101 ? -13.155 2.734 11.327 1.00 80.38 101 THR A CA 1
ATOM 759 C C . THR A 1 101 ? -14.076 1.985 10.358 1.00 80.38 101 THR A C 1
ATOM 761 O O . THR A 1 101 ? -13.901 2.096 9.145 1.00 80.38 101 THR A O 1
ATOM 764 N N . GLY A 1 102 ? -15.097 1.282 10.858 1.00 82.31 102 GLY A N 1
ATOM 765 C CA . GLY A 1 102 ? -16.012 0.443 10.077 1.00 82.31 102 GLY A CA 1
ATOM 766 C C . GLY A 1 102 ? -17.337 1.094 9.682 1.00 82.31 102 GLY A C 1
ATOM 767 O O . GLY A 1 102 ? -17.986 0.640 8.731 1.00 82.31 102 GLY A O 1
ATOM 768 N N . PHE A 1 103 ? -17.735 2.179 10.354 1.00 82.06 103 PHE A N 1
ATOM 769 C CA . PHE A 1 103 ? -18.991 2.886 10.099 1.00 82.06 103 PHE A CA 1
ATOM 770 C C . PHE A 1 103 ? -18.819 4.415 10.191 1.00 82.06 103 PHE A C 1
ATOM 772 O O . PHE A 1 103 ? -18.138 4.890 11.093 1.00 82.06 103 PHE A O 1
ATOM 779 N N . PRO A 1 104 ? -19.445 5.216 9.302 1.00 90.56 104 PRO A N 1
ATOM 780 C CA . PRO A 1 104 ? -20.275 4.830 8.155 1.00 90.56 104 PRO A CA 1
ATOM 781 C C . PRO A 1 104 ? -19.468 4.138 7.047 1.00 90.56 104 PRO A C 1
ATOM 783 O O . PRO A 1 104 ? -18.242 4.181 7.027 1.00 90.56 104 PRO A O 1
ATOM 786 N N . ARG A 1 105 ? -20.154 3.525 6.069 1.00 87.50 105 ARG A N 1
ATOM 787 C CA . ARG A 1 105 ? -19.505 2.775 4.971 1.00 87.50 105 ARG A CA 1
ATOM 788 C C . ARG A 1 105 ? -18.438 3.583 4.220 1.00 87.50 105 ARG A C 1
ATOM 790 O O . ARG A 1 105 ? -17.478 2.999 3.722 1.00 87.50 105 ARG A O 1
ATOM 797 N N . LEU A 1 106 ? -18.612 4.902 4.131 1.00 92.25 106 LEU A N 1
ATOM 798 C CA . LEU A 1 106 ? -17.639 5.797 3.509 1.00 92.25 106 LEU A CA 1
ATOM 799 C C . LEU A 1 106 ? -16.316 5.846 4.287 1.00 92.25 106 LEU A C 1
ATOM 801 O O . LEU A 1 106 ? -15.261 5.896 3.663 1.00 92.25 106 LEU A O 1
ATOM 805 N N . GLU A 1 107 ? -16.360 5.791 5.617 1.00 90.12 107 GLU A N 1
ATOM 806 C CA . GLU A 1 107 ? -15.160 5.815 6.454 1.00 90.12 107 GLU A CA 1
ATOM 807 C C . GLU A 1 107 ? -14.384 4.503 6.330 1.00 90.12 107 GLU A C 1
ATOM 809 O O . GLU A 1 107 ? -13.191 4.523 6.038 1.00 90.12 107 GLU A O 1
ATOM 814 N N . TYR A 1 108 ? -15.086 3.366 6.365 1.00 92.12 108 TYR A N 1
ATOM 815 C CA . TYR A 1 108 ? -14.496 2.067 6.024 1.00 92.12 108 TYR A CA 1
ATOM 816 C C . TYR A 1 108 ? -13.809 2.094 4.658 1.00 92.12 108 TYR A C 1
ATOM 818 O O . TYR A 1 108 ? -12.700 1.590 4.497 1.00 92.12 108 TYR A O 1
ATOM 826 N N . HIS A 1 109 ? -14.464 2.684 3.654 1.00 92.12 109 HIS A N 1
ATOM 827 C CA . HIS A 1 109 ? -13.892 2.766 2.317 1.00 92.12 109 HIS A CA 1
ATOM 828 C C . HIS A 1 109 ? -12.643 3.653 2.272 1.00 92.12 109 HIS A C 1
ATOM 830 O O . HIS A 1 109 ? -11.687 3.302 1.590 1.00 92.12 109 HIS A O 1
ATOM 836 N N . ARG A 1 110 ? -12.605 4.761 3.021 1.00 93.69 110 ARG A N 1
ATOM 837 C CA . ARG A 1 110 ? -11.399 5.593 3.147 1.00 93.69 110 ARG A CA 1
ATOM 838 C C . ARG A 1 110 ? -10.251 4.815 3.772 1.00 93.69 110 ARG A C 1
ATOM 840 O O . ARG A 1 110 ? -9.163 4.814 3.210 1.00 93.69 110 ARG A O 1
ATOM 847 N N . TRP A 1 111 ? -10.503 4.113 4.874 1.00 94.19 111 TRP A N 1
ATOM 848 C CA . TRP A 1 111 ? -9.497 3.270 5.518 1.00 94.19 111 TRP A CA 1
ATOM 849 C C . TRP A 1 111 ? -9.009 2.143 4.613 1.00 94.19 111 TRP A C 1
ATOM 851 O O . TRP A 1 111 ? -7.812 1.881 4.569 1.00 94.19 111 TRP A O 1
ATOM 861 N N . PHE A 1 112 ? -9.913 1.543 3.839 1.00 94.19 112 PHE A N 1
ATOM 862 C CA . PHE A 1 112 ? -9.561 0.575 2.805 1.00 94.19 112 PHE A CA 1
ATOM 863 C C . PHE A 1 112 ? -8.647 1.202 1.744 1.00 94.19 112 PHE A C 1
ATOM 865 O O . PHE A 1 112 ? -7.570 0.691 1.482 1.00 94.19 112 PHE A O 1
ATOM 872 N N . MET A 1 113 ? -9.007 2.354 1.172 1.00 94.56 113 MET A N 1
ATOM 873 C CA . MET A 1 113 ? -8.156 3.004 0.166 1.00 94.56 113 MET A CA 1
ATOM 874 C C . MET A 1 113 ? -6.791 3.424 0.732 1.00 94.56 113 MET A C 1
ATOM 876 O O . MET A 1 113 ? -5.786 3.375 0.021 1.00 94.56 113 MET A O 1
ATOM 880 N N . LEU A 1 114 ? -6.736 3.821 2.005 1.00 94.19 114 LEU A N 1
ATOM 881 C CA . LEU A 1 114 ? -5.488 4.168 2.682 1.00 94.19 114 LEU A CA 1
ATOM 882 C C . LEU A 1 114 ? -4.587 2.948 2.889 1.00 94.19 114 LEU A C 1
ATOM 884 O O . LEU A 1 114 ? -3.392 3.055 2.618 1.00 94.19 114 LEU A O 1
ATOM 888 N N . SER A 1 115 ? -5.124 1.799 3.316 1.00 94.12 115 SER A N 1
ATOM 889 C CA . SER A 1 115 ? -4.318 0.581 3.476 1.00 94.12 115 SER A CA 1
ATOM 890 C C . SER A 1 115 ? -3.767 0.087 2.136 1.00 94.12 115 SER A C 1
ATOM 892 O O . SER A 1 115 ? -2.584 -0.236 2.051 1.00 94.12 115 SER A O 1
ATOM 894 N N . GLU A 1 116 ? -4.577 0.132 1.075 1.00 93.69 116 GLU A N 1
ATOM 895 C CA . GLU A 1 116 ? -4.154 -0.184 -0.297 1.00 93.69 116 GLU A CA 1
ATOM 896 C C . GLU A 1 116 ? -3.035 0.751 -0.784 1.00 93.69 116 GLU A C 1
ATOM 898 O O . GLU A 1 116 ? -2.057 0.308 -1.393 1.00 93.69 116 GLU A O 1
ATOM 903 N N . THR A 1 117 ? -3.143 2.049 -0.479 1.00 93.94 117 THR A N 1
ATOM 904 C CA . THR A 1 117 ? -2.126 3.046 -0.849 1.00 93.94 117 THR A CA 1
ATOM 905 C C . THR A 1 117 ? -0.822 2.812 -0.090 1.00 93.94 117 THR A C 1
ATOM 907 O O . THR A 1 117 ? 0.237 2.756 -0.710 1.00 93.94 117 THR A O 1
ATOM 910 N N . ILE A 1 118 ? -0.888 2.631 1.236 1.00 93.19 118 ILE A N 1
ATOM 911 C CA . ILE A 1 118 ? 0.288 2.352 2.076 1.00 93.19 118 ILE A CA 1
ATOM 912 C C . ILE A 1 118 ? 1.001 1.096 1.584 1.00 93.19 118 ILE A C 1
ATOM 914 O O . ILE A 1 118 ? 2.215 1.119 1.405 1.00 93.19 118 ILE A O 1
ATOM 918 N N . TRP A 1 119 ? 0.257 0.019 1.336 1.00 91.25 119 TRP A N 1
ATOM 919 C CA . TRP A 1 119 ? 0.833 -1.224 0.845 1.00 91.25 119 TRP A CA 1
ATOM 920 C C . TRP A 1 119 ? 1.496 -1.057 -0.518 1.00 91.25 119 TRP A C 1
ATOM 922 O O . TRP A 1 119 ? 2.650 -1.442 -0.680 1.00 91.25 119 TRP A O 1
ATOM 932 N N . THR A 1 120 ? 0.803 -0.443 -1.480 1.00 90.31 120 THR A N 1
ATOM 933 C CA . THR A 1 120 ? 1.333 -0.241 -2.836 1.00 90.31 120 THR A CA 1
ATOM 934 C C . THR A 1 120 ? 2.618 0.577 -2.803 1.00 90.31 120 THR A C 1
ATOM 936 O O . THR A 1 120 ? 3.616 0.190 -3.404 1.00 90.31 120 THR A O 1
ATOM 939 N N . GLU A 1 121 ? 2.621 1.690 -2.074 1.00 89.88 121 GLU A N 1
ATOM 940 C CA . GLU A 1 121 ? 3.793 2.557 -1.971 1.00 89.88 121 GLU A CA 1
ATOM 941 C C . GLU A 1 121 ? 4.946 1.853 -1.243 1.00 89.88 121 GLU A C 1
ATOM 943 O O . GLU A 1 121 ? 6.097 1.948 -1.669 1.00 89.88 121 GLU A O 1
ATOM 948 N N . HIS A 1 122 ? 4.651 1.091 -0.185 1.00 86.69 122 HIS A N 1
ATOM 949 C CA . HIS A 1 122 ? 5.667 0.366 0.573 1.00 86.69 122 HIS A CA 1
ATOM 950 C C . HIS A 1 122 ? 6.264 -0.813 -0.208 1.00 86.69 122 HIS A C 1
ATOM 952 O O . HIS A 1 122 ? 7.479 -0.975 -0.201 1.00 86.69 122 HIS A O 1
ATOM 958 N N . LEU A 1 123 ? 5.449 -1.601 -0.919 1.00 83.06 123 LEU A N 1
ATOM 959 C CA . LEU A 1 123 ? 5.922 -2.719 -1.743 1.00 83.06 123 LEU A CA 1
ATOM 960 C C . LEU A 1 123 ? 6.707 -2.261 -2.972 1.00 83.06 123 LEU A C 1
ATOM 962 O O . LEU A 1 123 ? 7.693 -2.891 -3.346 1.00 83.06 123 LEU A O 1
ATOM 966 N N . MET A 1 124 ? 6.253 -1.194 -3.633 1.00 85.81 124 MET A N 1
ATOM 967 C CA . MET A 1 124 ? 6.897 -0.699 -4.854 1.00 85.81 124 MET A CA 1
ATOM 968 C C . MET A 1 124 ? 8.189 0.066 -4.558 1.00 85.81 124 MET A C 1
ATOM 970 O O . MET A 1 124 ? 8.991 0.301 -5.465 1.00 85.81 124 MET A O 1
ATOM 974 N N . THR A 1 125 ? 8.406 0.451 -3.300 1.00 90.00 125 THR A N 1
ATOM 975 C CA . THR A 1 125 ? 9.626 1.128 -2.872 1.00 90.00 125 THR A CA 1
ATOM 976 C C . THR A 1 125 ? 10.618 0.106 -2.332 1.00 90.00 125 THR A C 1
ATOM 978 O O . THR A 1 125 ? 10.385 -0.459 -1.263 1.00 90.00 125 THR A O 1
ATOM 981 N N . PRO A 1 126 ? 11.756 -0.120 -3.011 1.00 90.75 126 PRO A N 1
ATOM 982 C CA . PRO A 1 126 ? 12.749 -1.059 -2.514 1.00 90.75 126 PRO A CA 1
ATOM 983 C C . PRO A 1 126 ? 13.267 -0.634 -1.127 1.00 90.75 126 PRO A C 1
ATOM 985 O O . PRO A 1 126 ? 13.283 0.565 -0.803 1.00 90.75 126 PRO A O 1
ATOM 988 N N . PRO A 1 127 ? 13.714 -1.589 -0.295 1.00 90.88 127 PRO A N 1
ATOM 989 C CA . PRO A 1 127 ? 14.479 -1.283 0.905 1.00 90.88 127 PRO A CA 1
ATOM 990 C C . PRO A 1 127 ? 15.658 -0.355 0.593 1.00 90.88 127 PRO A C 1
ATOM 992 O O . PRO A 1 127 ? 16.250 -0.425 -0.485 1.00 90.88 127 PRO A O 1
ATOM 995 N N . GLU A 1 128 ? 16.025 0.496 1.554 1.00 91.88 128 GLU A N 1
ATOM 996 C CA . GLU A 1 128 ? 17.120 1.459 1.376 1.00 91.88 128 GLU A CA 1
ATOM 997 C C . GLU A 1 128 ? 18.418 0.776 0.942 1.00 91.88 128 GLU A C 1
ATOM 999 O O . GLU A 1 128 ? 19.083 1.244 0.025 1.00 91.88 128 GLU A O 1
ATOM 1004 N N . ALA A 1 129 ? 18.749 -0.358 1.562 1.00 94.00 129 ALA A N 1
ATOM 1005 C CA . ALA A 1 129 ? 19.933 -1.133 1.218 1.00 94.00 129 ALA A CA 1
ATOM 1006 C C . ALA A 1 129 ? 19.935 -1.522 -0.270 1.00 94.00 129 ALA A C 1
ATOM 1008 O O . ALA A 1 129 ? 20.855 -1.155 -0.994 1.00 94.00 129 ALA A O 1
ATOM 1009 N N . ASP A 1 130 ? 18.863 -2.153 -0.749 1.00 95.25 130 ASP A N 1
ATOM 1010 C CA . ASP A 1 130 ? 18.732 -2.597 -2.140 1.00 95.25 130 ASP A CA 1
ATOM 1011 C C . ASP A 1 130 ? 18.792 -1.425 -3.129 1.00 95.25 130 ASP A C 1
ATOM 1013 O O . ASP A 1 130 ? 19.415 -1.515 -4.193 1.00 95.25 130 ASP A O 1
ATOM 1017 N N . PHE A 1 131 ? 18.175 -0.292 -2.773 1.00 95.94 131 PHE A N 1
ATOM 1018 C CA . PHE A 1 131 ? 18.258 0.924 -3.573 1.00 95.94 131 PHE A CA 1
ATOM 1019 C C . PHE A 1 131 ? 19.703 1.428 -3.672 1.00 95.94 131 PHE A C 1
ATOM 1021 O O . PHE A 1 131 ? 20.200 1.669 -4.775 1.00 95.94 131 PHE A O 1
ATOM 1028 N N . GLN A 1 132 ? 20.403 1.536 -2.543 1.00 96.44 132 GLN A N 1
ATOM 1029 C CA . GLN A 1 132 ? 21.792 1.988 -2.502 1.00 96.44 132 GLN A CA 1
ATOM 1030 C C . GLN A 1 132 ? 22.726 1.033 -3.252 1.00 96.44 132 GLN A C 1
ATOM 1032 O O . GLN A 1 132 ? 23.635 1.481 -3.951 1.00 96.44 132 GLN A O 1
ATOM 1037 N N . ASP A 1 133 ? 22.499 -0.275 -3.159 1.00 97.38 133 ASP A N 1
ATOM 1038 C CA . ASP A 1 133 ? 23.235 -1.296 -3.903 1.00 97.38 133 ASP A CA 1
ATOM 1039 C C . ASP A 1 133 ? 23.096 -1.087 -5.413 1.00 97.38 133 ASP A C 1
ATOM 1041 O O . ASP A 1 133 ? 24.099 -1.050 -6.136 1.00 97.38 133 ASP A O 1
ATOM 1045 N N . ARG A 1 134 ? 21.866 -0.858 -5.884 1.00 96.75 134 ARG A N 1
ATOM 1046 C CA . ARG A 1 134 ? 21.582 -0.555 -7.290 1.00 96.75 134 ARG A CA 1
ATOM 1047 C C . ARG A 1 134 ? 22.261 0.735 -7.747 1.00 96.75 134 ARG A C 1
ATOM 1049 O O . ARG A 1 134 ? 22.859 0.757 -8.822 1.00 96.75 134 ARG A O 1
ATOM 1056 N N . ILE A 1 135 ? 22.211 1.796 -6.941 1.00 97.94 135 ILE A N 1
ATOM 1057 C CA . ILE A 1 135 ? 22.897 3.057 -7.249 1.00 97.94 135 ILE A CA 1
ATOM 1058 C C . ILE A 1 135 ? 24.408 2.838 -7.375 1.00 97.94 135 ILE A C 1
ATOM 1060 O O . ILE A 1 135 ? 24.998 3.260 -8.369 1.00 97.94 135 ILE A O 1
ATOM 1064 N N . ARG A 1 136 ? 25.032 2.103 -6.445 1.00 97.81 136 ARG A N 1
ATOM 1065 C CA . ARG A 1 136 ? 26.470 1.791 -6.515 1.00 97.81 136 ARG A CA 1
ATOM 1066 C C . ARG A 1 136 ? 26.837 1.006 -7.773 1.00 97.81 136 ARG A C 1
ATOM 1068 O O . ARG A 1 136 ? 27.894 1.244 -8.355 1.00 97.81 136 ARG A O 1
ATOM 1075 N N . GLN A 1 137 ? 25.986 0.078 -8.212 1.00 97.94 137 GLN A N 1
ATOM 1076 C CA . GLN A 1 137 ? 26.196 -0.654 -9.466 1.00 97.94 137 GLN A CA 1
ATOM 1077 C C . GLN A 1 137 ? 26.141 0.276 -10.686 1.00 97.94 137 GLN A C 1
ATOM 1079 O O . GLN A 1 137 ? 27.004 0.190 -11.561 1.00 97.94 137 GLN A O 1
ATOM 1084 N N . LEU A 1 138 ? 25.175 1.198 -10.731 1.00 97.81 138 LEU A N 1
ATOM 1085 C CA . LEU A 1 138 ? 25.056 2.174 -11.818 1.00 97.81 138 LEU A CA 1
ATOM 1086 C C . LEU A 1 138 ? 26.243 3.148 -11.853 1.00 97.81 138 LEU A C 1
ATOM 1088 O O . LEU A 1 138 ? 26.739 3.471 -12.931 1.00 97.81 138 LEU A O 1
ATOM 1092 N N . GLU A 1 139 ? 26.743 3.581 -10.695 1.00 97.94 139 GLU A N 1
ATOM 1093 C CA . GLU A 1 139 ? 27.922 4.453 -10.600 1.00 97.94 139 GLU A CA 1
ATOM 1094 C C . GLU A 1 139 ? 29.193 3.761 -11.124 1.00 97.94 139 GLU A C 1
ATOM 1096 O O . GLU A 1 139 ? 29.990 4.376 -11.847 1.00 97.94 139 GLU A O 1
ATOM 1101 N N . ARG A 1 140 ? 29.362 2.462 -10.833 1.00 98.12 140 ARG A N 1
ATOM 1102 C CA . ARG A 1 140 ? 30.441 1.642 -11.411 1.00 98.12 140 ARG A CA 1
ATOM 1103 C C . A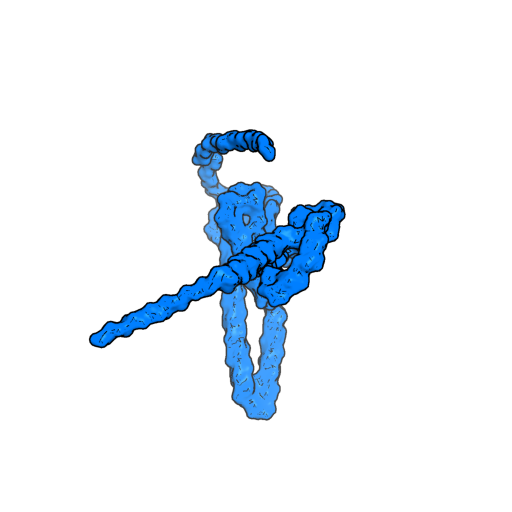RG A 1 140 ? 30.316 1.555 -12.927 1.00 98.12 140 ARG A C 1
ATOM 1105 O O . ARG A 1 140 ? 31.274 1.875 -13.624 1.00 98.12 140 ARG A O 1
ATOM 1112 N N . LEU A 1 141 ? 29.124 1.235 -13.434 1.00 97.94 141 LEU A N 1
ATOM 1113 C CA . LEU A 1 141 ? 28.866 1.157 -14.872 1.00 97.94 141 LEU A CA 1
ATOM 1114 C C . LEU A 1 141 ? 29.149 2.492 -15.577 1.00 97.94 141 LEU A C 1
ATOM 1116 O O . LEU A 1 141 ? 29.785 2.513 -16.629 1.00 97.94 141 LEU A O 1
ATOM 1120 N N . ALA A 1 142 ? 28.728 3.619 -14.998 1.00 97.81 142 ALA A N 1
ATOM 1121 C CA . ALA A 1 142 ? 29.021 4.943 -15.547 1.00 97.81 142 ALA A CA 1
ATOM 1122 C C . ALA A 1 142 ? 30.534 5.203 -15.626 1.00 97.81 142 ALA A C 1
ATOM 1124 O O . ALA A 1 142 ? 31.026 5.741 -16.618 1.00 97.81 142 ALA A O 1
ATOM 1125 N N . THR A 1 143 ? 31.277 4.794 -14.596 1.00 98.00 143 THR A N 1
ATOM 1126 C CA . THR A 1 143 ? 32.739 4.929 -14.544 1.00 98.00 143 THR A CA 1
ATOM 1127 C C . THR A 1 143 ? 33.417 4.059 -15.601 1.00 98.00 143 THR A C 1
ATOM 1129 O O . THR A 1 143 ? 34.266 4.550 -16.342 1.00 98.00 143 THR A O 1
ATOM 1132 N N . GLU A 1 144 ? 32.997 2.802 -15.746 1.00 98.06 144 GLU A N 1
ATOM 1133 C CA . GLU A 1 144 ? 33.487 1.892 -16.787 1.00 98.06 144 GLU A CA 1
ATOM 1134 C C . GLU A 1 144 ? 33.236 2.450 -18.193 1.00 98.06 144 GLU A C 1
ATOM 1136 O O . GLU A 1 144 ? 34.138 2.468 -19.031 1.00 98.06 144 GLU A O 1
ATOM 1141 N N . LYS A 1 145 ? 32.026 2.965 -18.454 1.00 97.88 145 LYS A N 1
ATOM 1142 C CA . LYS A 1 145 ? 31.685 3.582 -19.744 1.00 97.88 145 LYS A CA 1
ATOM 1143 C C . LYS A 1 145 ? 32.506 4.837 -20.012 1.00 97.88 145 LYS A C 1
ATOM 1145 O O . LYS A 1 145 ? 32.934 5.030 -21.147 1.00 97.88 145 LYS A O 1
ATOM 1150 N N . GLN A 1 146 ? 32.787 5.642 -18.988 1.00 97.19 146 GLN A N 1
ATOM 1151 C CA . GLN A 1 146 ? 33.662 6.802 -19.126 1.00 97.19 146 GLN A CA 1
ATOM 1152 C C . GLN A 1 146 ? 35.102 6.401 -19.467 1.00 97.19 146 GLN A C 1
ATOM 1154 O O . GLN A 1 146 ? 35.692 7.006 -20.358 1.00 97.19 146 GLN A O 1
ATOM 1159 N N . ILE A 1 147 ? 35.663 5.394 -18.789 1.00 97.62 147 ILE A N 1
ATOM 1160 C CA . ILE A 1 147 ? 37.022 4.897 -19.065 1.00 97.62 147 ILE A CA 1
ATOM 1161 C C . ILE A 1 147 ? 37.109 4.327 -20.488 1.00 97.62 147 ILE A C 1
ATOM 1163 O O . ILE A 1 147 ? 38.101 4.541 -21.176 1.00 97.62 147 ILE A O 1
ATOM 1167 N N . ALA A 1 148 ? 36.049 3.669 -20.960 1.00 97.06 148 ALA A N 1
ATOM 1168 C CA . ALA A 1 148 ? 35.946 3.155 -22.325 1.00 97.06 148 ALA A CA 1
ATOM 1169 C C . ALA A 1 148 ? 35.721 4.242 -23.403 1.00 97.06 148 ALA A C 1
ATOM 1171 O O . ALA A 1 148 ? 35.527 3.901 -24.566 1.00 97.06 148 ALA A O 1
ATOM 1172 N N . GLY A 1 149 ? 35.702 5.532 -23.042 1.00 97.31 149 GLY A N 1
ATOM 1173 C CA . GLY A 1 149 ? 35.502 6.651 -23.974 1.00 97.31 149 GLY A CA 1
ATOM 1174 C C . GLY A 1 149 ? 34.040 6.930 -24.350 1.00 97.31 149 GLY A C 1
ATOM 1175 O O . GLY A 1 149 ? 33.761 7.835 -25.133 1.00 97.31 149 GLY A O 1
ATOM 1176 N N . HIS A 1 150 ? 33.077 6.208 -23.772 1.00 97.12 150 HIS A N 1
ATOM 1177 C CA . HIS A 1 150 ? 31.645 6.417 -24.001 1.00 97.12 150 HIS A CA 1
ATOM 1178 C C . HIS A 1 150 ? 31.086 7.526 -23.093 1.00 97.12 150 HIS A C 1
ATOM 1180 O O . HIS A 1 150 ? 30.241 7.284 -22.225 1.00 97.12 150 HIS A O 1
ATOM 1186 N N . HIS A 1 151 ? 31.573 8.755 -23.276 1.00 95.75 151 HIS A N 1
ATOM 1187 C CA . HIS A 1 151 ? 31.257 9.892 -22.405 1.00 95.75 151 HIS A CA 1
ATOM 1188 C C . HIS A 1 151 ? 29.762 10.251 -22.364 1.00 95.75 151 HIS A C 1
ATOM 1190 O O . HIS A 1 151 ? 29.246 10.534 -21.283 1.00 95.75 151 HIS A O 1
ATOM 1196 N N . GLU A 1 152 ? 29.052 10.187 -23.495 1.00 96.94 152 GLU A N 1
ATOM 1197 C CA . GLU A 1 152 ? 27.607 10.470 -23.554 1.00 96.94 152 GLU A CA 1
ATOM 1198 C C . GLU A 1 152 ? 26.797 9.456 -22.739 1.00 96.94 152 GLU A C 1
ATOM 1200 O O . GLU A 1 152 ? 25.973 9.837 -21.911 1.00 96.94 152 GLU A O 1
ATOM 1205 N N . ILE A 1 153 ? 27.098 8.162 -22.894 1.00 97.19 153 ILE A N 1
ATOM 1206 C CA . ILE A 1 153 ? 26.439 7.088 -22.139 1.00 97.19 153 ILE A CA 1
ATOM 1207 C C . ILE A 1 153 ? 26.707 7.253 -20.638 1.00 97.19 153 ILE A C 1
ATOM 1209 O O . ILE A 1 153 ? 25.789 7.154 -19.829 1.00 97.19 153 ILE A O 1
ATOM 1213 N N . ALA A 1 154 ? 27.953 7.540 -20.251 1.00 97.38 154 ALA A N 1
ATOM 1214 C CA . ALA A 1 154 ? 28.300 7.777 -18.852 1.00 97.38 154 ALA A CA 1
ATOM 1215 C C . ALA A 1 154 ? 27.572 9.002 -18.265 1.00 97.38 154 ALA A C 1
ATOM 1217 O O . ALA A 1 154 ? 27.142 8.968 -17.111 1.00 97.38 154 ALA A O 1
ATOM 1218 N N . SER A 1 155 ? 27.416 10.073 -19.051 1.00 97.69 155 SER A N 1
ATOM 1219 C CA . SER A 1 155 ? 26.658 11.266 -18.660 1.00 97.69 155 SER A CA 1
ATOM 1220 C C . SER A 1 155 ? 25.173 10.951 -18.467 1.00 97.69 155 SER A C 1
ATOM 1222 O O . SER A 1 155 ? 24.616 11.307 -17.427 1.00 97.69 155 SER A O 1
ATOM 1224 N N . GLN A 1 156 ? 24.566 10.203 -19.394 1.00 97.94 156 GLN A N 1
ATOM 1225 C CA . GLN A 1 156 ? 23.167 9.788 -19.294 1.00 97.94 156 GLN A CA 1
ATOM 1226 C C . GLN A 1 156 ? 22.917 8.929 -18.049 1.00 97.94 156 GLN A C 1
ATOM 1228 O O . GLN A 1 156 ? 22.005 9.223 -17.284 1.00 97.94 156 GLN A O 1
ATOM 1233 N N . ILE A 1 157 ? 23.769 7.929 -17.782 1.00 98.06 157 ILE A N 1
ATOM 1234 C CA . ILE A 1 157 ? 23.630 7.077 -16.588 1.00 98.06 157 ILE A CA 1
ATOM 1235 C C . ILE A 1 157 ? 23.676 7.924 -15.309 1.00 98.06 157 ILE A C 1
ATOM 1237 O O . ILE A 1 157 ? 22.893 7.696 -14.390 1.00 98.06 157 ILE A O 1
ATOM 1241 N N . ARG A 1 158 ? 24.565 8.923 -15.236 1.00 97.75 158 ARG A N 1
ATOM 1242 C CA . ARG A 1 158 ? 24.640 9.830 -14.078 1.00 97.75 158 ARG A CA 1
ATOM 1243 C C . ARG A 1 158 ? 23.397 10.697 -13.930 1.00 97.75 158 ARG A C 1
ATOM 1245 O O . ARG A 1 158 ? 22.911 10.849 -12.813 1.00 97.75 158 ARG A O 1
ATOM 1252 N N . ALA A 1 159 ? 22.874 11.235 -15.029 1.00 97.94 159 ALA A N 1
ATOM 1253 C CA . ALA A 1 159 ? 21.621 11.983 -15.002 1.00 97.94 159 ALA A CA 1
ATOM 1254 C C . ALA A 1 159 ? 20.467 11.102 -14.488 1.00 97.94 159 ALA A C 1
ATOM 1256 O O . ALA A 1 159 ? 19.715 11.520 -13.605 1.00 97.94 159 ALA A O 1
ATOM 1257 N N . ASP A 1 160 ? 20.387 9.856 -14.959 1.00 97.62 160 ASP A N 1
ATOM 1258 C CA . ASP A 1 160 ? 19.375 8.893 -14.526 1.00 97.62 160 ASP A CA 1
ATOM 1259 C C . ASP A 1 160 ? 19.524 8.525 -13.041 1.00 97.62 160 ASP A C 1
ATOM 1261 O O . ASP A 1 160 ? 18.519 8.396 -12.340 1.00 97.62 160 ASP A O 1
ATOM 1265 N N . ILE A 1 161 ? 20.757 8.385 -12.535 1.00 98.12 161 ILE A N 1
ATOM 1266 C CA . ILE A 1 161 ? 21.034 8.162 -11.106 1.00 98.12 161 ILE A CA 1
ATOM 1267 C C . ILE A 1 161 ? 20.453 9.301 -10.262 1.00 98.12 161 ILE A C 1
ATOM 1269 O O . ILE A 1 161 ? 19.762 9.038 -9.278 1.00 98.12 161 ILE A O 1
ATOM 1273 N N . GLU A 1 162 ? 20.694 10.557 -10.641 1.00 97.69 162 GLU A N 1
ATOM 1274 C CA . GLU A 1 162 ? 20.209 11.716 -9.880 1.00 97.69 162 GLU A CA 1
ATOM 1275 C C . GLU A 1 162 ? 18.678 11.812 -9.889 1.00 97.69 162 GLU A C 1
ATOM 1277 O O . GLU A 1 162 ? 18.056 12.058 -8.849 1.00 97.69 162 GLU A O 1
ATOM 1282 N N . VAL A 1 163 ? 18.044 11.534 -11.034 1.00 97.81 163 VAL A N 1
ATOM 1283 C CA . VAL A 1 163 ? 16.578 11.448 -11.133 1.00 97.81 163 VAL A CA 1
ATOM 1284 C C . VAL A 1 163 ? 16.037 10.345 -10.223 1.00 97.81 163 VAL A C 1
ATOM 1286 O O . VAL A 1 163 ? 15.073 10.574 -9.490 1.00 97.81 163 VAL A O 1
ATOM 1289 N N . GLN A 1 164 ? 16.670 9.170 -10.215 1.00 96.62 164 GLN A N 1
ATOM 1290 C CA . GLN A 1 164 ? 16.257 8.052 -9.369 1.00 96.62 164 GLN A CA 1
ATOM 1291 C C . GLN A 1 164 ? 16.422 8.358 -7.880 1.00 96.62 164 GLN A C 1
ATOM 1293 O O . GLN A 1 164 ? 15.484 8.123 -7.122 1.00 96.62 164 GLN A O 1
ATOM 1298 N N . LYS A 1 165 ? 17.554 8.941 -7.458 1.00 97.25 165 LYS A N 1
ATOM 1299 C CA . LYS A 1 165 ? 17.783 9.388 -6.070 1.00 97.25 165 LYS A CA 1
ATOM 1300 C C . LYS A 1 165 ? 16.703 10.369 -5.620 1.00 97.25 165 LYS A C 1
ATOM 1302 O O . LYS A 1 165 ? 16.120 10.204 -4.548 1.00 97.25 165 LYS A O 1
ATOM 1307 N N . LYS A 1 166 ? 16.386 11.361 -6.458 1.00 97.56 166 LYS A N 1
ATOM 1308 C CA . LYS A 1 166 ? 15.337 12.347 -6.167 1.00 97.56 166 LYS A CA 1
ATOM 1309 C C . LYS A 1 166 ? 13.953 11.704 -6.081 1.00 97.56 166 LYS A C 1
ATOM 1311 O O . LYS A 1 166 ? 13.221 11.970 -5.131 1.00 97.56 166 LYS A O 1
ATOM 1316 N N . SER A 1 167 ? 13.597 10.862 -7.052 1.00 95.19 167 SER A N 1
ATOM 1317 C CA . SER A 1 167 ? 12.310 10.162 -7.072 1.00 95.19 167 SER A CA 1
ATOM 1318 C C . SER A 1 167 ? 12.148 9.285 -5.836 1.00 95.19 167 SER A C 1
ATOM 1320 O O . SER A 1 167 ? 11.135 9.374 -5.150 1.00 95.19 167 SER A O 1
ATOM 1322 N N . TYR A 1 168 ? 13.168 8.494 -5.512 1.00 95.44 168 TYR A N 1
ATOM 1323 C CA . TYR A 1 168 ? 13.170 7.612 -4.355 1.00 95.44 168 TYR A CA 1
ATOM 1324 C C . TYR A 1 168 ? 13.002 8.392 -3.042 1.00 95.44 168 TYR A C 1
ATOM 1326 O O . TYR A 1 168 ? 12.126 8.063 -2.244 1.00 95.44 168 TYR A O 1
ATOM 1334 N N . LYS A 1 169 ? 13.747 9.493 -2.859 1.00 96.00 169 LYS A N 1
ATOM 1335 C CA . LYS A 1 169 ? 13.597 10.374 -1.690 1.00 96.00 169 LYS A CA 1
ATOM 1336 C C . LYS A 1 169 ? 12.172 10.921 -1.556 1.00 96.00 169 LYS A C 1
ATOM 1338 O O . LYS A 1 169 ? 11.614 10.915 -0.464 1.00 96.00 169 LYS A O 1
ATOM 1343 N N . ASN A 1 170 ? 11.577 11.379 -2.658 1.00 95.00 170 ASN A N 1
ATOM 1344 C CA . ASN A 1 170 ? 10.217 11.921 -2.651 1.00 95.00 170 ASN A CA 1
ATOM 1345 C C . ASN A 1 170 ? 9.166 10.854 -2.313 1.00 95.00 170 ASN A C 1
ATOM 1347 O O . ASN A 1 170 ? 8.198 11.147 -1.616 1.00 95.00 170 ASN A O 1
ATOM 1351 N N . VAL A 1 171 ? 9.338 9.631 -2.822 1.00 93.38 171 VAL A N 1
ATOM 1352 C CA . VAL A 1 171 ? 8.446 8.503 -2.521 1.00 93.38 171 VAL A CA 1
ATOM 1353 C C . VAL A 1 171 ? 8.560 8.114 -1.049 1.00 93.38 171 VAL A C 1
ATOM 1355 O O . VAL A 1 171 ? 7.537 8.015 -0.379 1.00 93.38 171 VAL A O 1
ATOM 1358 N N . ARG A 1 172 ? 9.783 7.987 -0.517 1.00 93.44 172 ARG A N 1
ATOM 1359 C CA . ARG A 1 172 ? 10.011 7.707 0.909 1.00 93.44 172 ARG A CA 1
ATOM 1360 C C . ARG A 1 172 ? 9.375 8.756 1.812 1.00 93.44 172 ARG A C 1
ATOM 1362 O O . ARG A 1 172 ? 8.599 8.388 2.681 1.00 93.44 172 ARG A O 1
ATOM 1369 N N . GLN A 1 173 ? 9.594 10.040 1.527 1.00 94.12 173 GLN A N 1
ATOM 1370 C CA . GLN A 1 173 ? 8.959 11.119 2.287 1.00 94.12 173 GLN A CA 1
ATOM 1371 C C . GLN A 1 173 ? 7.428 11.010 2.266 1.00 94.12 173 GLN A C 1
ATOM 1373 O O . GLN A 1 173 ? 6.788 11.131 3.302 1.00 94.12 173 GLN A O 1
ATOM 1378 N N . ARG A 1 174 ? 6.833 10.735 1.097 1.00 93.62 174 ARG A N 1
ATOM 1379 C CA . ARG A 1 174 ? 5.377 10.568 0.970 1.00 93.62 174 ARG A CA 1
ATOM 1380 C C . ARG A 1 174 ? 4.858 9.393 1.803 1.00 93.62 174 ARG A C 1
ATOM 1382 O O . ARG A 1 174 ? 3.797 9.515 2.409 1.00 93.62 174 ARG A O 1
ATOM 1389 N N . ILE A 1 175 ? 5.580 8.271 1.816 1.00 92.75 175 ILE A N 1
ATOM 1390 C CA . ILE A 1 175 ? 5.241 7.107 2.646 1.00 92.75 175 ILE A CA 1
ATOM 1391 C C . ILE A 1 175 ? 5.289 7.496 4.120 1.00 92.75 175 ILE A C 1
ATOM 1393 O O . ILE A 1 175 ? 4.322 7.251 4.836 1.00 92.75 175 ILE A O 1
ATOM 1397 N N . ASP A 1 176 ? 6.368 8.143 4.551 1.00 93.50 176 ASP A N 1
ATOM 1398 C CA . ASP A 1 176 ? 6.554 8.540 5.945 1.00 93.50 176 ASP A CA 1
ATOM 1399 C C . ASP A 1 176 ? 5.444 9.500 6.397 1.00 93.50 176 ASP A C 1
ATOM 1401 O O . ASP A 1 176 ? 4.816 9.270 7.431 1.00 93.50 176 ASP A O 1
ATOM 1405 N N . ASP A 1 177 ? 5.112 10.505 5.583 1.00 95.12 177 ASP A N 1
ATOM 1406 C CA . ASP A 1 177 ? 4.038 11.463 5.867 1.00 95.12 177 ASP A CA 1
ATOM 1407 C C . ASP A 1 177 ? 2.663 10.773 5.971 1.00 95.12 177 ASP A C 1
ATOM 1409 O O . ASP A 1 177 ? 1.841 11.106 6.838 1.00 95.12 177 ASP A O 1
ATOM 1413 N N . LEU A 1 178 ? 2.399 9.796 5.094 1.00 94.81 178 LEU A N 1
ATOM 1414 C CA . LEU A 1 178 ? 1.151 9.033 5.067 1.00 94.81 178 LEU A CA 1
ATOM 1415 C C . LEU A 1 178 ? 1.020 8.150 6.311 1.00 94.81 178 LEU A C 1
ATOM 1417 O O . LEU A 1 178 ? -0.003 8.192 7.000 1.00 94.81 178 LEU A O 1
ATOM 1421 N N . VAL A 1 179 ? 2.069 7.389 6.624 1.00 95.88 179 VAL A N 1
ATOM 1422 C CA . VAL A 1 179 ? 2.130 6.501 7.789 1.00 95.88 179 VAL A CA 1
ATOM 1423 C C . VAL A 1 179 ? 2.037 7.314 9.083 1.00 95.88 179 VAL A C 1
ATOM 1425 O O . VAL A 1 179 ? 1.264 6.957 9.972 1.00 95.88 179 VAL A O 1
ATOM 1428 N N . GLN A 1 180 ? 2.731 8.452 9.169 1.00 96.69 180 GLN A N 1
ATOM 1429 C CA . GLN A 1 180 ? 2.664 9.360 10.313 1.00 96.69 180 GLN A CA 1
ATOM 1430 C C . GLN A 1 180 ? 1.256 9.949 10.497 1.00 96.69 180 GLN A C 1
ATOM 1432 O O . GLN A 1 180 ? 0.756 10.046 11.621 1.00 96.69 180 GLN A O 1
ATOM 1437 N N . SER A 1 181 ? 0.586 10.324 9.405 1.00 95.62 181 SER A N 1
ATOM 1438 C CA . SER A 1 181 ? -0.781 10.860 9.448 1.00 95.62 181 SER A CA 1
ATOM 1439 C C . SER A 1 181 ? -1.798 9.810 9.900 1.00 95.62 181 SER A C 1
ATOM 1441 O O . SER A 1 181 ? -2.672 10.114 10.716 1.00 95.62 181 SER A O 1
ATOM 1443 N N . VAL A 1 182 ? -1.655 8.565 9.434 1.00 95.56 182 VAL A N 1
ATOM 1444 C CA . VAL A 1 182 ? -2.466 7.428 9.895 1.00 95.56 182 VAL A CA 1
ATOM 1445 C C . VAL A 1 182 ? -2.208 7.134 11.371 1.00 95.56 182 VAL A C 1
ATOM 1447 O O . VAL A 1 182 ? -3.163 7.044 12.141 1.00 95.56 182 VAL A O 1
ATOM 1450 N N . ALA A 1 183 ? -0.942 7.079 11.792 1.00 96.88 183 ALA A N 1
ATOM 1451 C CA . ALA A 1 183 ? -0.559 6.892 13.190 1.00 96.88 183 ALA A CA 1
ATOM 1452 C C . ALA A 1 183 ? -1.185 7.960 14.098 1.00 96.88 183 ALA A C 1
ATOM 1454 O O . ALA A 1 183 ? -1.778 7.638 15.129 1.00 96.88 183 ALA A O 1
ATOM 1455 N N . ARG A 1 184 ? -1.117 9.232 13.680 1.00 96.56 184 ARG A N 1
ATOM 1456 C CA . ARG A 1 184 ? -1.701 10.361 14.417 1.00 96.56 184 ARG A CA 1
ATOM 1457 C C . ARG A 1 184 ? -3.207 10.196 14.554 1.00 96.56 184 ARG A C 1
ATOM 1459 O O . ARG A 1 184 ? -3.740 10.376 15.645 1.00 96.56 184 ARG A O 1
ATOM 1466 N N . LYS A 1 185 ? -3.893 9.850 13.462 1.00 95.00 185 LYS A N 1
ATOM 1467 C CA . LYS A 1 185 ? -5.347 9.681 13.475 1.00 95.00 185 LYS A CA 1
ATOM 1468 C C . LYS A 1 185 ? -5.773 8.509 14.360 1.00 95.00 185 LYS A C 1
ATOM 1470 O O . LYS A 1 185 ? -6.719 8.667 15.125 1.00 95.00 185 LYS A O 1
ATOM 1475 N N . LEU A 1 186 ? -5.072 7.378 14.296 1.00 94.31 186 LEU A N 1
ATOM 1476 C CA . LEU A 1 186 ? -5.362 6.208 15.128 1.00 94.31 186 LEU A CA 1
ATOM 1477 C C . LEU A 1 186 ? -5.132 6.499 16.616 1.00 94.31 186 LEU A C 1
ATOM 1479 O O . LEU A 1 186 ? -6.003 6.191 17.423 1.00 94.31 186 LEU A O 1
ATOM 1483 N N . LEU A 1 187 ? -4.036 7.172 16.982 1.00 94.50 187 LEU A N 1
ATOM 1484 C CA . LEU A 1 187 ? -3.814 7.612 18.366 1.00 94.50 187 LEU A CA 1
ATOM 1485 C C . LEU A 1 187 ? -4.855 8.633 18.839 1.00 94.50 187 LEU A C 1
ATOM 1487 O O . LEU A 1 187 ? -5.252 8.608 19.996 1.00 94.50 187 LEU A O 1
ATOM 1491 N N . GLN A 1 188 ? -5.337 9.518 17.964 1.00 92.88 188 GLN A N 1
ATOM 1492 C CA . GLN A 1 188 ? -6.400 10.461 18.321 1.00 92.88 188 GLN A CA 1
ATOM 1493 C C . GLN A 1 188 ? -7.741 9.754 18.581 1.00 92.88 188 GLN A C 1
ATOM 1495 O O . GLN A 1 188 ? -8.515 10.204 19.419 1.00 92.88 188 GLN A O 1
ATOM 1500 N N . VAL A 1 189 ? -8.030 8.680 17.842 1.00 90.56 189 VAL A N 1
ATOM 1501 C CA . VAL A 1 189 ? -9.293 7.934 17.943 1.00 90.56 189 VAL A CA 1
ATOM 1502 C C . VAL A 1 189 ? -9.281 6.955 19.115 1.00 90.56 189 VAL A C 1
ATOM 1504 O O . VAL A 1 189 ? -10.254 6.887 19.859 1.00 90.56 189 VAL A O 1
ATOM 1507 N N . HIS A 1 190 ? -8.193 6.207 19.288 1.00 91.12 190 HIS A N 1
ATOM 1508 C CA . HIS A 1 190 ? -8.097 5.151 20.297 1.00 91.12 190 HIS A CA 1
ATOM 1509 C C . HIS A 1 190 ? -7.399 5.603 21.590 1.00 91.12 190 HIS A C 1
ATOM 1511 O O . HIS A 1 190 ? -7.414 4.871 22.577 1.00 91.12 190 HIS A O 1
ATOM 1517 N N . GLY A 1 191 ? -6.791 6.792 21.603 1.00 91.38 191 GLY A N 1
ATOM 1518 C CA . GLY A 1 191 ? -5.917 7.243 22.684 1.00 91.38 191 GLY A CA 1
ATOM 1519 C C . GLY A 1 191 ? -4.553 6.546 22.665 1.00 91.38 191 GLY A C 1
ATOM 1520 O O . GLY A 1 191 ? -4.205 5.842 21.719 1.00 91.38 191 GLY A O 1
ATOM 1521 N N . GLY A 1 192 ? -3.770 6.750 23.726 1.00 93.50 192 GLY A N 1
ATOM 1522 C CA . GLY A 1 192 ? -2.492 6.070 23.949 1.00 93.50 192 GLY A CA 1
ATOM 1523 C C . GLY A 1 192 ? -1.259 6.969 23.844 1.00 93.50 192 GLY A C 1
ATOM 1524 O O . GLY A 1 192 ? -1.322 8.140 23.478 1.00 93.50 192 GLY A O 1
ATOM 1525 N N . THR A 1 193 ? -0.109 6.409 24.214 1.00 96.06 193 THR A N 1
ATOM 1526 C CA . THR A 1 193 ? 1.178 7.121 24.278 1.00 96.06 193 THR A CA 1
ATOM 1527 C C . THR A 1 193 ? 2.131 6.731 23.154 1.00 96.06 193 THR A C 1
ATOM 1529 O O . THR A 1 193 ? 2.984 7.537 22.773 1.00 96.06 193 THR A O 1
ATOM 1532 N N . LYS A 1 194 ? 1.973 5.527 22.596 1.00 97.00 194 LYS A N 1
ATOM 1533 C CA . LYS A 1 194 ? 2.790 4.989 21.506 1.00 97.00 194 LYS A CA 1
ATOM 1534 C C . LYS A 1 194 ? 1.932 4.140 20.573 1.00 97.00 194 LYS A C 1
ATOM 1536 O O . LYS A 1 194 ? 1.037 3.444 21.041 1.00 97.00 194 LYS A O 1
ATOM 1541 N N . ILE A 1 195 ? 2.229 4.178 19.279 1.00 97.88 195 ILE A N 1
ATOM 1542 C CA . ILE A 1 195 ? 1.633 3.315 18.261 1.00 97.88 195 ILE A CA 1
ATOM 1543 C C . ILE A 1 195 ? 2.710 2.685 17.383 1.00 97.88 195 ILE A C 1
ATOM 1545 O O . ILE A 1 195 ? 3.657 3.352 16.970 1.00 97.88 195 ILE A O 1
ATOM 1549 N N . GLU A 1 196 ? 2.535 1.406 17.079 1.00 98.06 196 GLU A N 1
ATOM 1550 C CA . GLU A 1 196 ? 3.330 0.643 16.120 1.00 98.06 196 GLU A CA 1
ATOM 1551 C C . GLU A 1 196 ? 2.408 0.168 14.997 1.00 98.06 196 GLU A C 1
ATOM 1553 O O . GLU A 1 196 ? 1.311 -0.324 15.264 1.00 98.06 196 GLU A O 1
ATOM 1558 N N . LEU A 1 197 ? 2.840 0.345 13.749 1.00 97.06 197 LEU A N 1
ATOM 1559 C CA . LEU A 1 197 ? 2.078 0.026 12.545 1.00 97.06 197 LEU A CA 1
ATOM 1560 C C . LEU A 1 197 ? 2.784 -1.063 11.741 1.00 97.06 197 LEU A C 1
ATOM 1562 O O . LEU A 1 197 ? 3.998 -1.010 11.534 1.00 97.06 197 LEU A O 1
ATOM 1566 N N . TYR A 1 198 ? 2.005 -2.009 11.233 1.00 95.56 198 TYR A N 1
ATOM 1567 C CA . TYR A 1 198 ? 2.465 -3.159 10.462 1.00 95.56 198 TYR A CA 1
ATOM 1568 C C . TYR A 1 198 ? 1.579 -3.341 9.240 1.00 95.56 198 TYR A C 1
ATOM 1570 O O . TYR A 1 198 ? 0.398 -3.008 9.301 1.00 95.56 198 TYR A O 1
ATOM 1578 N N . VAL A 1 199 ? 2.098 -3.908 8.152 1.00 93.94 199 VAL A N 1
ATOM 1579 C CA . VAL A 1 199 ? 1.264 -4.199 6.973 1.00 93.94 199 VAL A CA 1
ATOM 1580 C C . VAL A 1 199 ? 1.188 -5.692 6.710 1.00 93.94 199 VAL A C 1
ATOM 1582 O O . VAL A 1 199 ? 2.185 -6.408 6.812 1.00 93.94 199 VAL A O 1
ATOM 1585 N N . ARG A 1 200 ? -0.016 -6.153 6.376 1.00 92.94 200 ARG A N 1
ATOM 1586 C CA . ARG A 1 200 ? -0.313 -7.519 5.958 1.00 92.94 200 ARG A CA 1
ATOM 1587 C C . ARG A 1 200 ? -1.172 -7.537 4.714 1.00 92.94 200 ARG A C 1
ATOM 1589 O O . ARG A 1 200 ? -1.959 -6.636 4.447 1.00 92.94 200 ARG A O 1
ATOM 1596 N N . GLU A 1 201 ? -1.085 -8.651 4.030 1.00 93.06 201 GLU A N 1
ATOM 1597 C CA . GLU A 1 201 ? -1.975 -9.070 2.973 1.00 93.06 201 GLU A CA 1
ATOM 1598 C C . GLU A 1 201 ? -2.904 -10.162 3.506 1.00 93.06 201 GLU A C 1
ATOM 1600 O O . GLU A 1 201 ? -2.513 -10.993 4.330 1.00 93.06 201 GLU A O 1
ATOM 1605 N N . ARG A 1 202 ? -4.151 -10.159 3.042 1.00 92.19 202 ARG A N 1
ATOM 1606 C CA . ARG A 1 202 ? -5.101 -11.247 3.245 1.00 92.19 202 ARG A CA 1
ATOM 1607 C C . ARG A 1 202 ? -5.481 -11.828 1.897 1.00 92.19 202 ARG A C 1
ATOM 1609 O O . ARG A 1 202 ? -6.150 -11.173 1.098 1.00 92.19 202 ARG A O 1
ATOM 1616 N N . GLU A 1 203 ? -5.104 -13.078 1.689 1.00 91.75 203 GLU A N 1
ATOM 1617 C CA . GLU A 1 203 ? -5.520 -13.851 0.529 1.00 91.75 203 GLU A CA 1
ATOM 1618 C C . GLU A 1 203 ? -6.995 -14.251 0.628 1.00 91.75 203 GLU A C 1
ATOM 1620 O O . GLU A 1 203 ? -7.599 -14.313 1.704 1.00 91.75 203 GLU A O 1
ATOM 1625 N N . ILE A 1 204 ? -7.591 -14.516 -0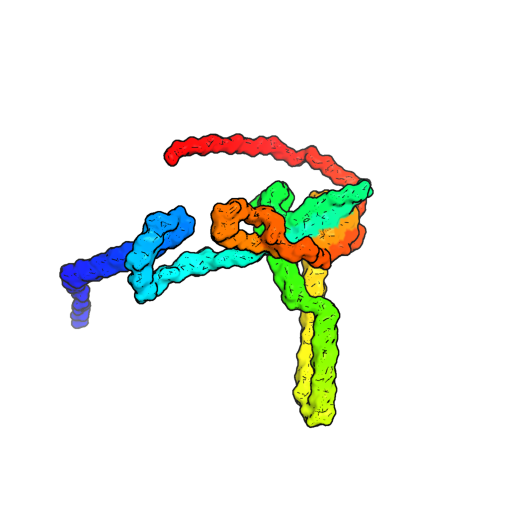.530 1.00 88.38 204 ILE A N 1
ATOM 1626 C CA . ILE A 1 204 ? -8.965 -14.996 -0.618 1.00 88.38 204 ILE A CA 1
ATOM 1627 C C . ILE A 1 204 ? -8.920 -16.522 -0.671 1.00 88.38 204 ILE A C 1
ATOM 1629 O O . ILE A 1 204 ? -8.201 -17.058 -1.517 1.00 88.38 204 ILE A O 1
ATOM 1633 N N . PRO A 1 205 ? -9.696 -17.222 0.177 1.00 87.62 205 PRO A N 1
ATOM 1634 C CA . PRO A 1 205 ? -9.743 -18.676 0.147 1.00 87.62 205 PRO A CA 1
ATOM 1635 C C . PRO A 1 205 ? -10.162 -19.172 -1.238 1.00 87.62 205 PRO A C 1
ATOM 1637 O O . PRO A 1 205 ? -11.119 -18.667 -1.839 1.00 87.62 205 PRO A O 1
ATOM 1640 N N . HIS A 1 206 ? -9.475 -20.194 -1.737 1.00 86.00 206 HIS A N 1
ATOM 1641 C CA . HIS A 1 206 ? -9.868 -20.859 -2.968 1.00 86.00 206 HIS A CA 1
ATOM 1642 C C . HIS A 1 206 ? -11.215 -21.579 -2.793 1.00 86.00 206 HIS A C 1
ATOM 1644 O O . HIS A 1 206 ? -11.548 -22.020 -1.692 1.00 86.00 206 HIS A O 1
ATOM 1650 N N . PRO A 1 207 ? -11.995 -21.776 -3.877 1.00 84.44 207 PRO A N 1
ATOM 1651 C CA . PRO A 1 207 ? -13.291 -22.453 -3.793 1.00 84.44 207 PRO A CA 1
ATOM 1652 C C . PRO A 1 207 ? -13.236 -23.828 -3.114 1.00 84.44 207 PRO A C 1
ATOM 1654 O O . PRO A 1 207 ? -14.159 -24.179 -2.387 1.00 84.44 207 PRO A O 1
ATOM 1657 N N . VAL A 1 208 ? -12.146 -24.577 -3.316 1.00 86.75 208 VAL A N 1
ATOM 1658 C CA . VAL A 1 208 ? -11.923 -25.881 -2.670 1.00 86.75 208 VAL A CA 1
ATOM 1659 C C . VAL A 1 208 ? -11.786 -25.723 -1.155 1.00 86.75 208 VAL A C 1
ATOM 1661 O O . VAL A 1 208 ? -12.468 -26.408 -0.403 1.00 86.75 208 VAL A O 1
ATOM 1664 N N . GLU A 1 209 ? -11.001 -24.750 -0.694 1.00 88.81 209 GLU A N 1
ATOM 1665 C CA . GLU A 1 209 ? -10.818 -24.494 0.736 1.00 88.81 209 GLU A CA 1
ATOM 1666 C C . GLU A 1 209 ? -12.134 -24.051 1.391 1.00 88.81 209 GLU A C 1
ATOM 1668 O O . GLU A 1 209 ? -12.433 -24.456 2.512 1.00 88.81 209 GLU A O 1
ATOM 1673 N N . VAL A 1 210 ? -12.959 -23.258 0.694 1.00 88.50 210 VAL A N 1
ATOM 1674 C CA . VAL A 1 210 ? -14.296 -22.866 1.180 1.00 88.50 210 VAL A CA 1
ATOM 1675 C C . VAL A 1 210 ? -15.220 -24.080 1.313 1.00 88.50 210 VAL A C 1
ATOM 1677 O O . VAL A 1 210 ? -15.945 -24.176 2.302 1.00 88.50 210 VAL A O 1
ATOM 1680 N N . GLN A 1 211 ? -15.180 -25.026 0.366 1.00 87.44 211 GLN A N 1
ATOM 1681 C CA . GLN A 1 211 ? -15.935 -26.286 0.460 1.00 87.44 211 GLN A CA 1
ATOM 1682 C C . GLN A 1 211 ? -15.490 -27.137 1.657 1.00 87.44 211 GLN A C 1
ATOM 1684 O O . GLN A 1 211 ? -16.318 -27.795 2.283 1.00 87.44 211 GLN A O 1
ATOM 1689 N N . GLU A 1 212 ? -14.210 -27.068 2.017 1.00 92.31 212 GLU A N 1
ATOM 1690 C CA . GLU A 1 212 ? -13.634 -27.696 3.212 1.00 92.31 212 GLU A CA 1
ATOM 1691 C C . GLU A 1 212 ? -13.915 -26.913 4.512 1.00 92.31 212 GLU A C 1
ATOM 1693 O O . GLU A 1 212 ? -13.503 -27.328 5.594 1.00 92.31 212 GLU A O 1
ATOM 1698 N N . GLY A 1 213 ? -14.638 -25.790 4.433 1.00 92.12 213 GLY A N 1
ATOM 1699 C CA . GLY A 1 213 ? -15.062 -24.993 5.585 1.00 92.12 213 GLY A CA 1
ATOM 1700 C C . GLY A 1 213 ? -14.205 -23.759 5.879 1.00 92.12 213 GLY A C 1
ATOM 1701 O O . GLY A 1 213 ? -14.378 -23.158 6.942 1.00 92.12 213 GLY A O 1
ATOM 1702 N N . ALA A 1 214 ? -13.311 -23.351 4.970 1.00 91.50 214 ALA A N 1
ATOM 1703 C CA . ALA A 1 214 ? -12.568 -22.099 5.096 1.00 91.50 214 ALA A CA 1
ATOM 1704 C C . ALA A 1 214 ? -13.494 -20.898 5.246 1.00 91.50 214 ALA A C 1
ATOM 1706 O O . ALA A 1 214 ? -14.472 -20.746 4.507 1.00 91.50 214 ALA A O 1
ATOM 1707 N N . LYS A 1 215 ? -13.118 -19.979 6.133 1.00 90.00 215 LYS A N 1
ATOM 1708 C CA . LYS A 1 215 ? -13.757 -18.669 6.232 1.00 90.00 215 LYS A CA 1
ATOM 1709 C C . LYS A 1 215 ? -12.779 -17.586 5.811 1.00 90.00 215 LYS A C 1
ATOM 1711 O O . LYS A 1 215 ? -11.578 -17.668 6.043 1.00 90.00 215 LYS A O 1
ATOM 1716 N N . LEU A 1 216 ? -13.323 -16.504 5.258 1.00 83.94 216 LEU A N 1
ATOM 1717 C CA . LEU A 1 216 ? -12.538 -15.338 4.842 1.00 83.94 216 LEU A CA 1
ATOM 1718 C C . LEU A 1 216 ? -11.713 -14.733 5.995 1.00 83.94 216 LEU A C 1
ATOM 1720 O O . LEU A 1 216 ? -10.658 -14.150 5.763 1.00 83.94 216 LEU A O 1
ATOM 1724 N N . GLY A 1 217 ? -12.197 -14.867 7.234 1.00 85.19 217 GLY A N 1
ATOM 1725 C CA . GLY A 1 217 ? -11.543 -14.354 8.437 1.00 85.19 217 GLY A CA 1
ATOM 1726 C C . GLY A 1 217 ? -10.407 -15.222 8.982 1.00 85.19 217 GLY A C 1
ATOM 1727 O O . GLY A 1 217 ? -9.738 -14.779 9.914 1.00 85.19 217 GLY A O 1
ATOM 1728 N N . ASP A 1 218 ? -10.165 -16.416 8.428 1.00 89.56 218 ASP A N 1
ATOM 1729 C CA . ASP A 1 218 ? -9.167 -17.340 8.975 1.00 89.56 218 ASP A CA 1
ATOM 1730 C C . ASP A 1 218 ? -7.764 -16.711 8.952 1.00 89.56 218 ASP A C 1
ATOM 1732 O O . ASP A 1 218 ? -7.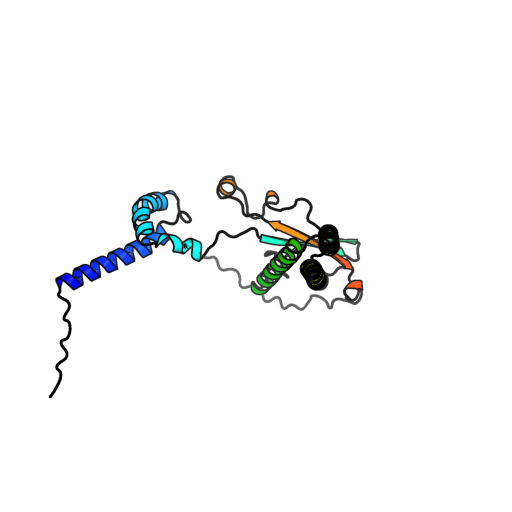377 -16.024 8.000 1.00 89.56 218 ASP A O 1
ATOM 1736 N N . ALA A 1 219 ? -6.984 -16.945 10.011 1.00 89.44 219 ALA A N 1
ATOM 1737 C CA . ALA A 1 219 ? -5.636 -16.392 10.146 1.00 89.44 219 ALA A CA 1
ATOM 1738 C C . ALA A 1 219 ? -4.643 -16.982 9.131 1.00 89.44 219 ALA A C 1
ATOM 1740 O O . ALA A 1 219 ? -3.683 -16.314 8.772 1.00 89.44 219 ALA A O 1
ATOM 1741 N N . ARG A 1 220 ? -4.900 -18.193 8.617 1.00 91.88 220 ARG A N 1
ATOM 1742 C CA . ARG A 1 220 ? -4.042 -18.870 7.625 1.00 91.88 220 ARG A CA 1
ATOM 1743 C C . ARG A 1 220 ? -3.905 -18.131 6.291 1.00 91.88 220 ARG A C 1
ATOM 1745 O O . ARG A 1 220 ? -2.993 -18.427 5.532 1.00 91.88 220 ARG A O 1
ATOM 1752 N N . PHE A 1 221 ? -4.816 -17.203 6.002 1.00 92.00 221 PHE A N 1
ATOM 1753 C CA . PHE A 1 221 ? -4.775 -16.387 4.789 1.00 92.00 221 PHE A CA 1
ATOM 1754 C C . PHE A 1 221 ? -4.051 -15.053 4.996 1.00 92.00 221 PHE A C 1
ATOM 1756 O O . PHE A 1 221 ? -3.989 -14.257 4.066 1.00 92.00 221 PHE A O 1
ATOM 1763 N N . LEU A 1 222 ? -3.537 -14.778 6.200 1.00 91.81 222 LEU A N 1
ATOM 1764 C CA . LEU A 1 222 ? -2.737 -13.588 6.473 1.00 91.81 222 LEU A CA 1
ATOM 1765 C C . LEU A 1 222 ? -1.277 -13.838 6.113 1.00 91.81 222 LEU A C 1
ATOM 1767 O O . LEU A 1 222 ? -0.680 -14.802 6.584 1.00 91.81 222 LEU A O 1
ATOM 1771 N N . LYS A 1 223 ? -0.693 -12.937 5.324 1.00 90.94 223 LYS A N 1
ATOM 1772 C CA . LYS A 1 223 ? 0.718 -12.978 4.942 1.00 90.94 223 LYS A CA 1
ATOM 1773 C C . LYS A 1 223 ? 1.379 -11.604 5.098 1.00 90.94 223 LYS A C 1
ATOM 1775 O O . LYS A 1 223 ? 0.721 -10.586 4.900 1.00 90.94 223 LYS A O 1
ATOM 1780 N N . PRO A 1 224 ? 2.680 -11.549 5.422 1.00 89.50 224 PRO A N 1
ATOM 1781 C CA . PRO A 1 224 ? 3.477 -12.643 5.982 1.00 89.50 224 PRO A CA 1
ATOM 1782 C C . PRO A 1 224 ? 3.085 -12.941 7.447 1.00 89.50 224 PRO A C 1
ATOM 1784 O O . PRO A 1 224 ? 2.401 -12.145 8.100 1.00 89.50 224 PRO A O 1
ATOM 1787 N N . ASP A 1 225 ? 3.536 -14.081 7.984 1.00 86.44 225 ASP A N 1
ATOM 1788 C CA . ASP A 1 225 ? 3.286 -14.466 9.387 1.00 86.44 225 ASP A CA 1
ATOM 1789 C C . ASP A 1 225 ? 3.827 -13.418 10.371 1.00 86.44 225 ASP A C 1
ATOM 1791 O O . ASP A 1 225 ? 3.167 -13.067 11.356 1.00 86.44 225 ASP A O 1
ATOM 1795 N N . GLN A 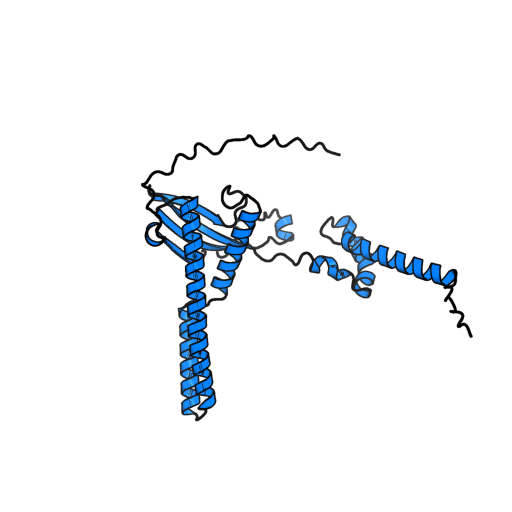1 226 ? 5.012 -12.883 10.063 1.00 88.06 226 GLN A N 1
ATOM 1796 C CA . GLN A 1 226 ? 5.644 -11.770 10.766 1.00 88.06 226 GLN A CA 1
ATOM 1797 C C . GLN A 1 226 ? 5.563 -10.518 9.890 1.00 88.06 226 GLN A C 1
ATOM 1799 O O . GLN A 1 226 ? 6.364 -10.375 8.963 1.00 88.06 226 GLN A O 1
ATOM 1804 N N . PRO A 1 227 ? 4.588 -9.630 10.136 1.00 90.88 227 PRO A N 1
ATOM 1805 C CA . PRO A 1 227 ? 4.386 -8.476 9.285 1.00 90.88 227 PRO A CA 1
ATOM 1806 C C . PRO A 1 227 ? 5.515 -7.460 9.474 1.00 90.88 227 PRO A C 1
ATOM 1808 O O . PRO A 1 227 ? 5.929 -7.210 10.612 1.00 90.88 227 PRO A O 1
ATOM 1811 N N . PRO A 1 228 ? 6.020 -6.852 8.388 1.00 90.62 228 PRO A N 1
ATOM 1812 C CA . PRO A 1 228 ? 7.002 -5.789 8.500 1.00 90.62 228 PRO A CA 1
ATOM 1813 C C . PRO A 1 228 ? 6.391 -4.592 9.235 1.00 90.62 228 PRO A C 1
ATOM 1815 O O . PRO A 1 228 ? 5.277 -4.154 8.933 1.00 90.62 228 PRO A O 1
ATOM 1818 N N . MET A 1 229 ? 7.137 -4.060 10.203 1.00 93.50 229 MET A N 1
ATOM 1819 C CA . MET A 1 229 ? 6.796 -2.803 10.859 1.00 93.50 229 MET A CA 1
ATOM 1820 C C . MET A 1 229 ? 7.107 -1.650 9.906 1.00 93.50 229 MET A C 1
ATOM 1822 O O . MET A 1 229 ? 8.230 -1.526 9.422 1.00 93.50 229 MET A O 1
ATOM 1826 N N . ILE A 1 230 ? 6.116 -0.801 9.663 1.00 93.75 230 ILE A N 1
ATOM 1827 C CA . ILE A 1 230 ? 6.230 0.352 8.760 1.00 93.75 230 ILE A CA 1
ATOM 1828 C C . ILE A 1 230 ? 6.394 1.677 9.496 1.00 93.75 230 ILE A C 1
ATOM 1830 O O . ILE A 1 230 ? 6.792 2.665 8.888 1.00 93.75 230 ILE A O 1
ATOM 1834 N N . GLY A 1 231 ? 6.118 1.711 10.800 1.00 94.25 231 GLY A N 1
ATOM 1835 C CA . GLY A 1 231 ? 6.345 2.895 11.615 1.00 94.25 231 GLY A CA 1
ATOM 1836 C C . GLY A 1 231 ? 6.088 2.650 13.095 1.00 94.25 231 GLY A C 1
ATOM 1837 O O . GLY A 1 231 ? 5.272 1.808 13.465 1.00 94.25 231 GLY A O 1
ATOM 1838 N N . SER A 1 232 ? 6.789 3.404 13.935 1.00 97.12 232 SER A N 1
ATOM 1839 C CA . SER A 1 232 ? 6.599 3.452 15.384 1.00 97.12 232 SER A CA 1
ATOM 1840 C C . SER A 1 232 ? 6.683 4.907 15.812 1.00 97.12 232 SER A C 1
ATOM 1842 O O . SER A 1 232 ? 7.688 5.559 15.540 1.00 97.12 232 SER A O 1
ATOM 1844 N N . PHE A 1 233 ? 5.651 5.398 16.489 1.00 97.38 233 PHE A N 1
ATOM 1845 C CA . PHE A 1 233 ? 5.546 6.803 16.866 1.00 97.38 233 PHE A CA 1
ATOM 1846 C C . PHE A 1 233 ? 5.013 6.947 18.280 1.00 97.38 233 PHE A C 1
ATOM 1848 O O . PHE A 1 233 ? 4.142 6.196 18.719 1.00 97.38 233 PHE A O 1
ATOM 1855 N N . THR A 1 234 ? 5.490 7.964 18.979 1.00 97.00 234 THR A N 1
ATOM 1856 C CA . THR A 1 234 ? 4.922 8.414 20.249 1.00 97.00 234 THR A CA 1
ATOM 1857 C C . THR A 1 234 ? 3.936 9.556 20.023 1.00 97.00 234 THR A C 1
ATOM 1859 O O . THR A 1 234 ? 4.075 10.343 19.086 1.00 97.00 234 THR A O 1
ATOM 1862 N N . ALA A 1 235 ? 2.958 9.708 20.917 1.00 94.12 235 ALA A N 1
ATOM 1863 C CA . ALA A 1 235 ? 2.013 10.826 20.875 1.00 94.12 235 ALA A CA 1
ATOM 1864 C C . ALA A 1 235 ? 2.742 12.186 20.809 1.00 94.12 235 ALA A C 1
ATOM 1866 O O . ALA A 1 235 ? 2.370 13.061 20.027 1.00 94.12 235 ALA A O 1
ATOM 1867 N N . LYS A 1 236 ? 3.854 12.312 21.548 1.00 93.94 236 LYS A N 1
ATOM 1868 C CA . LYS A 1 236 ? 4.704 13.507 21.575 1.00 93.94 236 LYS A CA 1
ATOM 1869 C C . LYS A 1 236 ? 5.334 13.823 20.214 1.00 93.94 236 LYS A C 1
ATOM 1871 O O . LYS A 1 236 ? 5.293 14.973 19.789 1.00 93.94 236 LYS A O 1
ATOM 1876 N N . GLU A 1 237 ? 5.898 12.829 19.525 1.00 94.25 237 GLU A N 1
ATOM 1877 C CA . GLU A 1 237 ? 6.487 13.006 18.182 1.00 94.25 237 GLU A CA 1
ATOM 1878 C C . GLU A 1 237 ? 5.448 13.441 17.147 1.00 94.25 237 GLU A C 1
ATOM 1880 O O . GLU A 1 237 ? 5.760 14.168 16.205 1.00 94.25 237 GLU A O 1
ATOM 1885 N N . LEU A 1 238 ? 4.195 13.023 17.329 1.00 94.00 238 LEU A N 1
ATOM 1886 C CA . LEU A 1 238 ? 3.097 13.366 16.430 1.00 94.00 238 LEU A CA 1
ATOM 1887 C C . LEU A 1 238 ? 2.445 14.719 16.733 1.00 94.00 238 LEU A C 1
ATOM 1889 O O . LEU A 1 238 ? 1.533 15.111 15.995 1.00 94.00 238 LEU A O 1
ATOM 1893 N N . GLY A 1 239 ? 2.907 15.422 17.773 1.00 91.69 239 GLY A N 1
ATOM 1894 C CA . GLY A 1 239 ? 2.341 16.693 18.226 1.00 91.69 239 GLY A CA 1
ATOM 1895 C C . GLY A 1 239 ? 0.988 16.545 18.924 1.00 91.69 239 GLY A C 1
ATOM 1896 O O . GLY A 1 239 ? 0.223 17.504 18.975 1.00 91.69 239 GLY A O 1
ATOM 1897 N N . LEU A 1 240 ? 0.668 15.351 19.427 1.00 88.44 240 LEU A N 1
ATOM 1898 C CA . LEU A 1 240 ? -0.519 15.118 20.240 1.00 88.44 240 LEU A CA 1
ATOM 1899 C C . LEU A 1 240 ? -0.175 15.428 21.700 1.00 88.44 240 LEU A C 1
ATOM 1901 O O . LEU A 1 240 ? 0.863 14.988 22.204 1.00 88.44 240 LEU A O 1
ATOM 1905 N N . ALA A 1 241 ? -1.039 16.182 22.382 1.00 75.50 241 ALA A N 1
ATOM 1906 C CA . ALA A 1 241 ? -0.929 16.340 23.825 1.00 75.50 241 ALA A CA 1
ATOM 1907 C C . ALA A 1 241 ? -0.993 14.942 24.454 1.00 75.50 241 ALA A C 1
ATOM 1909 O O . ALA A 1 241 ? -1.932 14.186 24.200 1.00 75.50 241 ALA A O 1
ATOM 1910 N N . SER A 1 242 ? 0.030 14.572 25.226 1.00 56.75 242 SER A N 1
ATOM 1911 C CA . SER A 1 242 ? -0.006 13.368 26.054 1.00 56.75 242 SER A CA 1
ATOM 1912 C C . SER A 1 242 ? -1.265 13.459 26.904 1.00 56.75 242 SER A C 1
ATOM 1914 O O . SER A 1 242 ? -1.388 14.409 27.672 1.00 56.75 242 SER A O 1
ATOM 1916 N N . SER A 1 243 ? -2.200 12.534 26.690 1.00 53.12 243 SER A N 1
ATOM 1917 C CA . SER A 1 243 ? -3.577 12.526 27.189 1.00 53.12 243 SER A CA 1
ATOM 1918 C C . SER A 1 243 ? -3.654 12.449 28.720 1.00 53.12 243 SER A C 1
ATOM 1920 O O . SER A 1 243 ? -4.043 11.435 29.288 1.00 53.12 243 SER A O 1
ATOM 1922 N N . ASN A 1 244 ? -3.235 13.535 29.365 1.00 46.31 244 ASN A N 1
ATOM 1923 C CA . ASN A 1 244 ? -3.394 13.867 30.776 1.00 46.31 244 ASN A CA 1
ATOM 1924 C C . ASN A 1 244 ? -4.151 15.201 30.946 1.00 46.31 244 ASN A C 1
ATOM 1926 O O . ASN A 1 244 ? -4.412 15.615 32.069 1.00 46.31 244 ASN A O 1
ATOM 1930 N N . GLU A 1 245 ? -4.523 15.863 29.846 1.00 44.09 245 GLU A N 1
ATOM 1931 C CA . GLU A 1 245 ? -5.583 16.870 29.830 1.00 44.09 245 GLU A CA 1
ATOM 1932 C C . GLU A 1 245 ? -6.873 16.170 29.413 1.00 44.09 245 GLU A C 1
ATOM 1934 O O . GLU A 1 245 ? -6.931 15.524 28.366 1.00 44.09 245 GLU A O 1
ATOM 1939 N N . GLN A 1 246 ? -7.860 16.235 30.304 1.00 38.69 246 GLN A N 1
ATOM 1940 C CA . GLN A 1 246 ? -9.152 15.570 30.225 1.00 38.69 246 GLN A CA 1
ATOM 1941 C C . GLN A 1 246 ? -9.734 15.524 28.805 1.00 38.69 246 GLN A C 1
ATOM 1943 O O . GLN A 1 246 ? -10.018 16.554 28.192 1.00 38.69 246 GLN A O 1
ATOM 1948 N N . LEU A 1 247 ? -10.004 14.305 28.329 1.00 42.66 247 LEU A N 1
ATOM 1949 C CA . LEU A 1 247 ? -11.103 14.086 27.395 1.00 42.66 247 LEU A CA 1
ATOM 1950 C C . LEU A 1 247 ? -12.362 14.680 28.052 1.00 42.66 247 LEU A C 1
ATOM 1952 O O . LEU A 1 247 ? -12.645 14.314 29.195 1.00 42.66 247 LEU A O 1
ATOM 1956 N N . PRO A 1 248 ? -13.107 15.592 27.401 1.00 37.09 248 PRO A N 1
ATOM 1957 C CA . PRO A 1 248 ? -14.458 15.876 27.852 1.00 37.09 248 PRO A CA 1
ATOM 1958 C C . PRO A 1 248 ? -15.231 14.557 27.830 1.00 37.09 248 PRO A C 1
ATOM 1960 O O . PRO A 1 248 ? -15.108 13.792 26.868 1.00 37.09 248 PRO A O 1
ATOM 1963 N N . ASP A 1 249 ? -15.954 14.286 28.916 1.00 34.56 249 ASP A N 1
ATOM 1964 C CA . ASP A 1 249 ? -16.744 13.077 29.111 1.00 34.56 249 ASP A CA 1
ATOM 1965 C C . ASP A 1 249 ? -17.447 12.672 27.815 1.00 34.56 249 ASP A C 1
ATOM 1967 O O . ASP A 1 249 ? -18.194 13.445 27.210 1.00 34.56 249 ASP A O 1
ATOM 1971 N N . ALA A 1 250 ? -17.235 11.425 27.402 1.00 43.38 250 ALA A N 1
ATOM 1972 C CA . ALA A 1 250 ? -17.994 10.777 26.341 1.00 43.38 250 ALA A CA 1
ATOM 1973 C C . ALA A 1 250 ? -19.449 10.480 26.782 1.00 43.38 250 ALA A C 1
ATOM 1975 O O . ALA A 1 250 ? -20.017 9.452 26.428 1.00 43.38 250 ALA A O 1
ATOM 1976 N N . GLU A 1 251 ? -20.066 11.392 27.535 1.00 42.75 251 GLU A N 1
ATOM 1977 C CA . GLU A 1 251 ? -21.482 11.430 27.889 1.00 42.75 251 GLU A CA 1
ATOM 1978 C C . GLU A 1 251 ? -22.109 12.696 27.297 1.00 42.75 251 GLU A C 1
ATOM 1980 O O . GLU A 1 251 ? -22.418 13.650 28.001 1.00 42.75 251 GLU A O 1
ATOM 1985 N N . GLN A 1 252 ? -22.271 12.715 25.973 1.00 37.75 252 GLN A N 1
ATOM 1986 C CA . GLN A 1 252 ? -23.368 13.407 25.275 1.00 37.75 252 GLN A CA 1
ATOM 1987 C C . GLN A 1 252 ? -23.331 13.101 23.769 1.00 37.75 252 GLN A C 1
ATOM 1989 O O . GLN A 1 252 ? -23.504 13.967 22.916 1.00 37.75 252 GLN A O 1
ATOM 1994 N N . VAL A 1 253 ? -23.147 11.828 23.410 1.00 41.91 253 VAL A N 1
ATOM 1995 C CA . VAL A 1 253 ? -23.753 11.342 22.168 1.00 41.91 253 VAL A CA 1
ATOM 1996 C C . VAL A 1 253 ? -25.154 10.919 22.560 1.00 41.91 253 VAL A C 1
ATOM 1998 O O . VAL A 1 253 ? -25.333 9.939 23.278 1.00 41.91 253 VAL A O 1
ATOM 2001 N N . VAL A 1 254 ? -26.133 11.719 22.143 1.00 38.31 254 VAL A N 1
ATOM 2002 C CA . VAL A 1 254 ? -27.555 11.394 22.212 1.00 38.31 254 VAL A CA 1
ATOM 2003 C C . VAL A 1 254 ? -27.730 9.966 21.701 1.00 38.31 254 VAL A C 1
ATOM 2005 O O . VAL A 1 254 ? -27.582 9.689 20.512 1.00 38.31 254 VAL A O 1
ATOM 2008 N N . THR A 1 255 ? -28.003 9.049 22.622 1.00 41.69 255 THR A N 1
ATOM 2009 C CA . THR A 1 255 ? -28.486 7.709 22.330 1.00 41.69 255 THR A CA 1
ATOM 2010 C C . THR A 1 255 ? -29.916 7.845 21.825 1.00 41.69 255 THR A C 1
ATOM 2012 O O . THR A 1 255 ? -30.877 7.598 22.547 1.00 41.69 255 THR A O 1
ATOM 2015 N N . GLU A 1 256 ? -30.082 8.255 20.567 1.00 41.84 256 GLU A N 1
ATOM 2016 C CA . GLU A 1 256 ? -31.289 7.852 19.857 1.00 41.84 256 GLU A CA 1
ATOM 2017 C C . GLU A 1 256 ? -31.208 6.328 19.689 1.00 41.84 256 GLU A C 1
ATOM 2019 O O . GLU A 1 256 ? -30.246 5.822 19.098 1.00 41.84 256 GLU A O 1
ATOM 2024 N N . PRO A 1 257 ? -32.158 5.562 20.251 1.00 38.88 257 PRO A N 1
ATOM 2025 C CA . PRO A 1 257 ? -32.170 4.125 20.061 1.00 38.88 257 PRO A CA 1
ATOM 2026 C C . PRO A 1 257 ? -32.337 3.836 18.569 1.00 38.88 257 PRO A C 1
ATOM 2028 O O . PRO A 1 257 ? -33.290 4.297 17.938 1.00 38.88 257 PRO A O 1
ATOM 2031 N N . LEU A 1 258 ? -31.412 3.048 18.009 1.00 51.22 258 LEU A N 1
ATOM 2032 C CA . LEU A 1 258 ? -31.588 2.453 16.688 1.00 51.22 258 LEU A CA 1
ATOM 2033 C C . LEU A 1 258 ? -32.988 1.818 16.622 1.00 51.22 258 LEU A C 1
ATOM 2035 O O . LEU A 1 258 ? -33.326 1.035 17.518 1.00 51.22 258 LEU A O 1
ATOM 2039 N N . PRO A 1 259 ? -33.799 2.096 15.584 1.00 41.53 259 PRO A N 1
ATOM 2040 C CA . PRO A 1 259 ? -35.071 1.417 15.424 1.00 41.53 259 PRO A CA 1
ATOM 2041 C C . PRO A 1 259 ? -34.810 -0.087 15.368 1.00 41.53 259 PRO A C 1
ATOM 2043 O O . PRO A 1 259 ? -33.980 -0.562 14.583 1.00 41.53 259 PRO A O 1
ATOM 2046 N N . ALA A 1 260 ? -35.501 -0.816 16.247 1.00 45.03 260 ALA A N 1
ATOM 2047 C CA . ALA A 1 260 ? -35.444 -2.262 16.326 1.00 45.03 260 ALA A CA 1
ATOM 2048 C C . ALA A 1 260 ? -35.561 -2.843 14.915 1.00 45.03 260 ALA A C 1
ATOM 2050 O O . ALA A 1 260 ? -36.483 -2.526 14.160 1.00 45.03 260 ALA A O 1
ATOM 2051 N N . ARG A 1 261 ? -34.568 -3.654 14.548 1.00 49.34 261 ARG A N 1
ATOM 2052 C CA . ARG A 1 261 ? -34.476 -4.318 13.254 1.00 49.34 261 ARG A CA 1
ATOM 2053 C C . ARG A 1 261 ? -35.688 -5.238 13.122 1.00 49.34 261 ARG A C 1
ATOM 2055 O O . ARG A 1 261 ? -35.674 -6.345 13.648 1.00 49.34 261 ARG A O 1
ATOM 2062 N N . GLY A 1 262 ? -36.730 -4.733 12.464 1.00 40.91 262 GLY A N 1
ATOM 2063 C CA . GLY A 1 262 ? -37.964 -5.457 12.202 1.00 40.91 262 GLY A CA 1
ATOM 2064 C C . GLY A 1 262 ? -37.663 -6.816 11.586 1.00 40.91 262 GLY A C 1
ATOM 2065 O O . GLY A 1 262 ? -36.880 -6.927 10.635 1.00 40.91 262 GLY A O 1
ATOM 2066 N N . GLU A 1 263 ? -38.269 -7.835 12.182 1.00 48.31 263 GLU A N 1
ATOM 2067 C CA . GLU A 1 263 ? -38.324 -9.195 11.678 1.00 48.31 263 GLU A CA 1
ATOM 2068 C C . GLU A 1 263 ? -38.719 -9.159 10.201 1.00 48.31 263 GLU A C 1
ATOM 2070 O O . GLU A 1 263 ? -39.818 -8.743 9.828 1.00 48.31 263 GLU A O 1
ATOM 2075 N N . ARG A 1 264 ? -37.793 -9.558 9.326 1.00 43.16 264 ARG A N 1
ATOM 2076 C CA . ARG A 1 264 ? -38.131 -9.811 7.930 1.00 43.16 264 ARG A CA 1
ATOM 2077 C C . ARG A 1 264 ? -38.852 -11.146 7.880 1.00 43.16 264 ARG A C 1
ATOM 2079 O O . ARG A 1 264 ? -38.214 -12.194 7.889 1.00 43.16 264 ARG A O 1
ATOM 2086 N N . GLY A 1 265 ? -40.179 -11.063 7.849 1.00 39.44 265 GLY A N 1
ATOM 2087 C CA . GLY A 1 265 ? -41.038 -12.151 7.420 1.00 39.44 265 GLY A CA 1
ATOM 2088 C C . GLY A 1 265 ? -40.635 -12.632 6.027 1.00 39.44 265 GLY A C 1
ATOM 2089 O O . GLY A 1 265 ? -40.357 -11.833 5.128 1.00 39.44 265 GLY A O 1
ATOM 2090 N N . SER A 1 266 ? -40.580 -13.951 5.895 1.00 38.97 266 SER A N 1
ATOM 2091 C CA . SER A 1 266 ? -40.499 -14.673 4.633 1.00 38.97 266 SER A CA 1
ATOM 2092 C C . SER A 1 266 ? -41.663 -14.298 3.715 1.00 38.97 266 SER A C 1
ATOM 2094 O O . SER A 1 266 ? -42.803 -14.179 4.171 1.00 38.97 266 SER A O 1
ATOM 2096 N N . PRO A 1 267 ? -41.385 -14.162 2.419 1.00 46.75 267 PRO A N 1
ATOM 2097 C CA . PRO A 1 267 ? -42.188 -14.849 1.413 1.00 46.75 267 PRO A CA 1
ATOM 2098 C C . PRO A 1 267 ? -41.401 -15.982 0.747 1.00 46.75 267 PRO A C 1
ATOM 2100 O O . PRO A 1 267 ? -40.210 -15.775 0.417 1.00 46.75 267 PRO A O 1
#

Foldseek 3Di:
DDDDDDDPPQDPVNVVVVVVVVVVVVVLLVLLVVLDPPPDCVPNVVSCVVSVVVCVVVVNNCVVCVVCPPDFWFKKKKKWFQAPVRDIDIDIAPDCVDPQQNPDVVSSVVRRVLRVVLVVLVVVQDDPVVLVVVLVVLLVVLVVCVVVVVPVVSVVSVVVSVVSVVVNVVSVVVSVVSVLVVQQVCCVVVPHFKMWIFMWIFGADDPVVVVVPDDSPDPVRIPDPDTDTSDMDTCVRSVHDNPPPDDDDPPPPPCPDDPPPDDPDDD

Radius of gyration: 30.33 Å; Cα contacts (8 Å, |Δi|>4): 257; chains: 1; bounding box: 80×47×92 Å

Solvent-accessible surface area (backbone atoms only — not comparable to full-atom values): 15528 Å² total; per-residue (Å²): 139,84,86,80,80,82,75,82,75,78,50,72,69,57,52,51,52,52,51,52,53,50,49,50,50,53,52,54,60,57,47,48,71,65,24,43,63,89,82,43,62,84,67,10,50,63,46,32,67,68,47,43,65,59,29,58,76,69,63,57,74,51,61,62,58,73,78,54,59,81,80,71,64,47,46,32,34,37,36,40,30,32,34,88,88,68,50,76,51,74,53,56,31,52,29,75,87,41,74,82,44,20,45,57,69,67,48,20,49,49,38,34,54,48,22,45,48,53,48,51,57,54,69,74,45,70,57,68,66,61,47,52,52,52,52,55,52,51,54,49,51,23,51,52,32,39,76,72,67,38,50,68,61,18,50,52,48,50,53,51,48,54,51,48,54,52,52,50,52,54,51,51,52,52,50,50,56,50,52,52,51,49,52,44,52,50,38,71,74,74,44,48,44,33,40,37,34,27,48,34,39,33,49,74,73,51,73,69,47,41,76,75,65,55,57,84,83,46,70,88,37,46,35,58,91,75,47,57,71,78,48,74,48,38,28,66,82,65,72,40,78,68,85,79,68,80,75,77,73,94,80,76,74,81,80,70,76,75,79,76,83,72,82,81,76,84,131

Secondary structure (DSSP, 8-state):
-----------HHHHHHHHHHHHHHHHHHHHHHHT-TTS-HHHHHHHHHHHHHHHHHTTGGGHHHHHSPPPPPEEEEEEEEE-TTS-EEEEEES-SS-TTTSSSHHHHHHHHHHHHHHHHHHHHS--HHHHHHHHHHHHHHHHHHHHTT-HHHHHHHHHHHHHHHHHHHHHHHHHHHHHHHHHHHHHHHH--SEEEEEEEEEPPPPHHHHHTT--TT-GGGEE-SSPPEEEEEETTTTT---S-S----S--S--PPPPP-------

Sequence (267 aa):
MGTSSSENAISKPLKRVLSCTLGFYLFVLILGPLSNPVGSESLTRPLAKTVGPIHRALFLGHGYRFFAPNPGPSHLVEFQITMADGSVTKGRIPDRDDATTGFPRLEYHRWFMLSETIWTEHLMTPPEADFQDRIRQLERLATEKQIAGHHEIASQIRADIEVQKKSYKNVRQRIDDLVQSVARKLLQVHGGTKIELYVREREIPHPVEVQEGAKLGDARFLKPDQPPMIGSFTAKELGLASSNEQLPDAEQVVTEPLPARGERGSP

Organism: NCBI:txid980251